Protein AF-A0AAV6Q0Q6-F1 (afdb_monomer)

Mean predicted aligned error: 11.57 Å

pLDDT: mean 84.2, std 21.75, range [31.59, 98.75]

Structure (mmCIF, N/CA/C/O backbone):
data_AF-A0AAV6Q0Q6-F1
#
_entry.id   AF-A0AAV6Q0Q6-F1
#
loop_
_atom_site.group_PDB
_atom_site.id
_atom_site.type_symbol
_atom_site.label_atom_id
_atom_site.label_alt_id
_atom_site.label_comp_id
_atom_site.label_asym_id
_atom_site.label_entity_id
_atom_site.label_seq_id
_atom_site.pdbx_PDB_ins_code
_atom_site.Cartn_x
_atom_site.Cartn_y
_atom_site.Cartn_z
_atom_site.occupancy
_atom_site.B_iso_or_equiv
_atom_site.auth_seq_id
_atom_site.auth_comp_id
_atom_site.auth_asym_id
_atom_site.auth_atom_id
_atom_site.pdbx_PDB_model_num
ATOM 1 N N . MET A 1 1 ? 4.202 6.743 34.666 1.00 39.31 1 MET A N 1
ATOM 2 C CA . MET A 1 1 ? 4.667 5.359 34.414 1.00 39.31 1 MET A CA 1
ATOM 3 C C . MET A 1 1 ? 5.509 5.399 33.155 1.00 39.31 1 MET A C 1
ATOM 5 O O . MET A 1 1 ? 4.958 5.702 32.104 1.00 39.31 1 MET A O 1
ATOM 9 N N . SER A 1 2 ? 6.825 5.197 33.259 1.00 40.53 2 SER A N 1
ATOM 10 C CA . SER A 1 2 ? 7.653 5.014 32.062 1.00 40.53 2 SER A CA 1
ATOM 11 C C . SER A 1 2 ? 7.171 3.759 31.328 1.00 40.53 2 SER A C 1
ATOM 13 O O . SER A 1 2 ? 6.792 2.796 32.003 1.00 40.53 2 SER A O 1
ATOM 15 N N . PRO A 1 3 ? 7.161 3.734 29.987 1.00 47.00 3 PRO A N 1
ATOM 16 C CA . PRO A 1 3 ? 6.847 2.516 29.257 1.00 47.00 3 PRO A CA 1
AT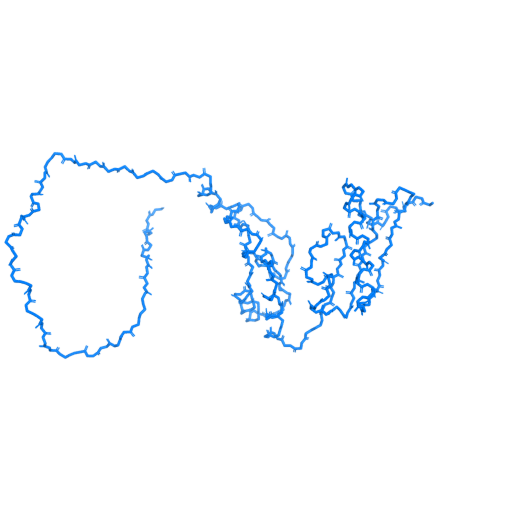OM 17 C C . PRO A 1 3 ? 7.783 1.397 29.717 1.00 47.00 3 PRO A C 1
ATOM 19 O O . PRO A 1 3 ? 9.000 1.583 29.755 1.00 47.00 3 PRO A O 1
ATOM 22 N N . SER A 1 4 ? 7.225 0.257 30.118 1.00 46.06 4 SER A N 1
ATOM 23 C CA . SER A 1 4 ? 7.999 -0.968 30.295 1.00 46.06 4 SER A CA 1
ATOM 24 C C . SER A 1 4 ? 8.668 -1.326 28.966 1.00 46.06 4 SER A C 1
ATOM 26 O O . SER A 1 4 ? 8.081 -1.111 27.905 1.00 46.06 4 SER A O 1
ATOM 28 N N . SER A 1 5 ? 9.870 -1.896 29.033 1.00 52.34 5 SER A N 1
ATOM 29 C CA . SER A 1 5 ? 10.747 -2.302 27.917 1.00 52.34 5 SER A CA 1
ATOM 30 C C . SER A 1 5 ? 10.110 -3.192 26.838 1.00 52.34 5 SER A C 1
ATOM 32 O O . SER A 1 5 ? 10.734 -3.441 25.812 1.00 52.34 5 SER A O 1
ATOM 34 N N . ASP A 1 6 ? 8.875 -3.643 27.051 1.00 51.59 6 ASP A N 1
ATOM 35 C CA . ASP A 1 6 ? 8.203 -4.664 26.250 1.00 51.59 6 ASP A CA 1
ATOM 36 C C . ASP A 1 6 ? 7.109 -4.086 25.333 1.00 51.59 6 ASP A C 1
ATOM 38 O O . ASP A 1 6 ? 6.511 -4.812 24.541 1.00 51.59 6 ASP A O 1
ATOM 42 N N . CYS A 1 7 ? 6.822 -2.781 25.417 1.00 52.88 7 CYS A N 1
ATOM 43 C CA . CYS A 1 7 ? 5.836 -2.134 24.554 1.00 52.88 7 CYS A CA 1
ATOM 44 C C . CYS A 1 7 ? 6.546 -1.403 23.409 1.00 52.88 7 CYS A C 1
ATOM 46 O O . CYS A 1 7 ? 7.180 -0.370 23.629 1.00 52.88 7 CYS A O 1
ATOM 48 N N . ILE A 1 8 ? 6.427 -1.921 22.180 1.00 62.12 8 ILE A N 1
ATOM 49 C CA . ILE A 1 8 ? 6.857 -1.208 20.969 1.00 62.12 8 ILE A CA 1
ATOM 50 C C . ILE A 1 8 ? 5.918 -0.010 20.788 1.00 62.12 8 ILE A C 1
ATOM 52 O O . ILE A 1 8 ? 4.837 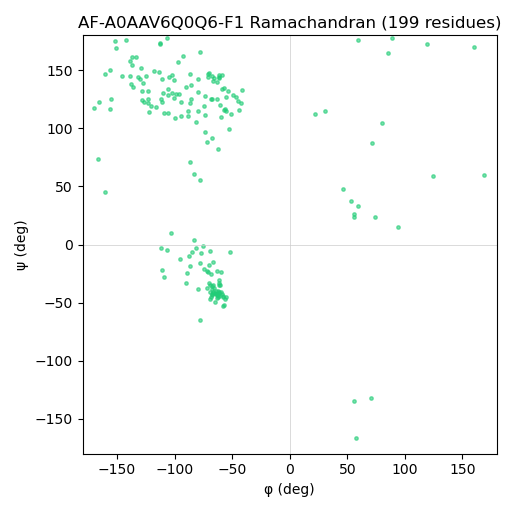-0.114 20.204 1.00 62.12 8 ILE A O 1
ATOM 56 N N . LEU A 1 9 ? 6.318 1.124 21.354 1.00 70.00 9 LEU A N 1
ATOM 57 C CA . LEU A 1 9 ? 5.675 2.412 21.151 1.00 70.00 9 LEU A CA 1
ATOM 58 C C . LEU A 1 9 ? 6.323 3.108 19.961 1.00 70.00 9 LEU A C 1
ATOM 60 O O . LEU A 1 9 ? 7.546 3.152 19.840 1.00 70.00 9 LEU A O 1
ATOM 64 N N . TRP A 1 10 ? 5.492 3.682 19.097 1.00 77.88 10 TRP A N 1
ATOM 65 C CA . TRP A 1 10 ? 5.962 4.401 17.923 1.00 77.88 10 TRP A CA 1
ATOM 66 C C . TRP A 1 10 ? 6.052 5.882 18.262 1.00 77.88 10 TRP A C 1
ATOM 68 O O . TRP A 1 10 ? 5.026 6.530 18.477 1.00 77.88 10 TRP A O 1
ATOM 78 N N . LEU A 1 11 ? 7.281 6.395 18.338 1.00 88.94 11 LEU A N 1
ATOM 79 C CA . LEU A 1 11 ? 7.548 7.824 18.459 1.00 88.94 11 LEU A CA 1
ATOM 80 C C . LEU A 1 11 ? 7.288 8.499 17.113 1.00 88.94 11 LEU A C 1
ATOM 82 O O . LEU A 1 11 ? 7.815 8.069 16.086 1.00 88.94 11 LEU A O 1
ATOM 86 N N . MET A 1 12 ? 6.481 9.550 17.121 1.00 92.44 12 MET A N 1
ATOM 87 C CA . MET A 1 12 ? 6.241 10.371 15.942 1.00 92.44 12 MET A CA 1
ATOM 88 C C . MET A 1 12 ? 7.392 11.353 15.744 1.00 92.44 12 MET A C 1
ATOM 90 O O . MET A 1 12 ? 7.935 11.884 16.711 1.00 92.44 12 MET A O 1
ATOM 94 N N . ILE A 1 13 ? 7.759 11.581 14.480 1.00 92.62 13 ILE A N 1
ATOM 95 C CA . ILE A 1 13 ? 8.902 12.429 14.113 1.00 92.62 13 ILE A CA 1
ATOM 96 C C . ILE A 1 13 ? 8.743 13.870 14.612 1.00 92.62 13 ILE A C 1
ATOM 98 O O . ILE A 1 13 ? 9.719 14.496 15.018 1.00 92.62 13 ILE A O 1
ATOM 102 N N . ASP A 1 14 ? 7.508 14.372 14.613 1.00 92.88 14 ASP A N 1
ATOM 103 C CA . ASP A 1 14 ? 7.147 15.685 15.117 1.00 92.88 14 ASP A CA 1
ATOM 104 C C . ASP A 1 14 ? 5.694 15.712 15.621 1.00 92.88 14 ASP A C 1
ATOM 106 O O . ASP A 1 14 ? 4.923 14.749 15.506 1.00 92.88 14 ASP A O 1
ATOM 110 N N . ARG A 1 15 ? 5.324 16.856 16.200 1.00 93.31 15 ARG A N 1
ATOM 111 C CA . ARG A 1 15 ? 3.999 17.085 16.768 1.00 93.31 15 ARG A CA 1
ATOM 112 C C . ARG A 1 15 ? 2.895 17.189 15.710 1.00 93.31 15 ARG A C 1
ATOM 114 O O . ARG A 1 15 ? 1.774 16.772 15.980 1.00 93.31 15 ARG A O 1
ATOM 121 N N . GLN A 1 16 ? 3.194 17.716 14.525 1.00 95.38 16 GLN A N 1
ATOM 122 C CA . GLN A 1 16 ? 2.209 17.877 13.456 1.00 95.38 16 GLN A CA 1
ATOM 123 C C . GLN A 1 16 ? 1.764 16.512 12.917 1.00 95.38 16 GLN A C 1
ATOM 125 O O . GLN A 1 16 ? 0.570 16.276 12.736 1.00 95.38 16 GLN A O 1
ATOM 130 N N . GLN A 1 17 ? 2.709 15.593 12.718 1.00 95.12 17 GLN A N 1
ATOM 131 C CA . GLN A 1 17 ? 2.433 14.220 12.314 1.00 95.12 17 GLN A CA 1
ATOM 132 C C . GLN A 1 17 ? 1.658 13.469 13.401 1.00 95.12 17 GLN A C 1
ATOM 134 O O . GLN A 1 17 ? 0.698 12.765 13.089 1.00 95.12 17 GLN A O 1
ATOM 139 N N . PHE A 1 18 ? 2.027 13.655 14.674 1.00 95.25 18 PHE A N 1
ATOM 140 C CA . PHE A 1 18 ? 1.270 13.098 15.794 1.00 95.25 18 PHE A CA 1
ATOM 141 C C . PHE A 1 18 ? -0.196 13.558 15.780 1.00 95.25 18 PHE A C 1
ATOM 143 O O . PHE A 1 18 ? -1.097 12.721 15.807 1.00 95.25 18 PHE A O 1
ATOM 150 N N . GLU A 1 19 ? -0.442 14.869 15.700 1.00 95.75 19 GLU A N 1
ATOM 151 C CA . GLU A 1 19 ? -1.797 15.435 15.707 1.00 95.75 19 GLU A CA 1
ATOM 152 C C . GLU A 1 19 ? -2.607 14.947 14.499 1.00 95.75 19 GLU A C 1
ATOM 154 O O . GLU A 1 19 ? -3.724 14.462 14.673 1.00 95.75 19 GLU A O 1
ATOM 159 N N . LYS A 1 20 ? -2.004 14.927 13.301 1.00 96.75 20 LYS A N 1
ATOM 160 C CA . LYS A 1 20 ? -2.631 14.383 12.087 1.00 96.75 20 LYS A CA 1
ATOM 161 C C . LYS A 1 20 ? -3.069 12.925 12.260 1.00 96.75 20 LYS A C 1
ATOM 163 O O . LYS A 1 20 ? -4.182 12.569 11.877 1.00 96.75 20 LYS A O 1
ATOM 168 N N . ILE A 1 21 ? -2.211 12.062 12.808 1.00 97.06 21 ILE A N 1
ATOM 169 C CA . ILE A 1 21 ? -2.554 10.645 13.005 1.00 97.06 21 ILE A CA 1
ATOM 170 C C . ILE A 1 21 ? -3.665 10.503 14.045 1.00 97.06 21 ILE A C 1
ATOM 172 O O . ILE A 1 21 ? -4.584 9.711 13.841 1.00 97.06 21 ILE A O 1
ATOM 176 N N . MET A 1 22 ? -3.613 11.266 15.139 1.00 96.44 22 MET A N 1
ATOM 177 C CA . MET A 1 22 ? -4.670 11.245 16.151 1.00 96.44 22 MET A CA 1
ATOM 178 C C . MET A 1 22 ? -6.018 11.700 15.574 1.00 96.44 22 MET A C 1
ATOM 180 O O . MET A 1 22 ? -7.032 11.061 15.848 1.00 96.44 22 MET A O 1
ATOM 184 N N . ASP A 1 23 ? -6.032 12.716 14.710 1.00 97.88 23 ASP A N 1
ATOM 185 C CA . ASP A 1 23 ? -7.242 13.164 14.013 1.00 97.88 23 ASP A CA 1
ATOM 186 C C . ASP A 1 23 ? -7.805 12.087 13.073 1.00 97.88 23 ASP A C 1
ATOM 188 O O . ASP A 1 23 ? -9.019 11.879 13.027 1.00 97.88 23 ASP A O 1
ATOM 192 N N . LEU A 1 24 ? -6.939 11.353 12.365 1.00 98.38 24 LEU A N 1
ATOM 193 C CA . LEU A 1 24 ? -7.341 10.222 11.520 1.00 98.38 24 LEU A CA 1
ATOM 194 C C . LEU A 1 24 ? -7.879 9.044 12.345 1.00 98.38 24 LEU A C 1
ATOM 196 O O . LEU A 1 24 ? -8.854 8.401 11.965 1.00 98.38 24 LEU A O 1
ATOM 200 N N . ILE A 1 25 ? -7.290 8.766 13.508 1.00 98.00 25 ILE A N 1
ATOM 201 C CA . ILE A 1 25 ? -7.822 7.761 14.437 1.00 98.00 25 ILE A CA 1
ATOM 202 C C . ILE A 1 25 ? -9.226 8.169 14.904 1.00 98.00 25 ILE A C 1
ATOM 204 O O . ILE A 1 25 ? -10.138 7.339 14.931 1.00 98.00 25 ILE A O 1
ATOM 208 N N . GLU A 1 26 ? -9.425 9.439 15.254 1.00 98.12 26 GLU A N 1
ATOM 209 C CA . GLU A 1 26 ? -10.735 9.948 15.660 1.00 98.12 26 GLU A CA 1
ATOM 210 C C . GLU A 1 26 ? -11.751 9.956 14.510 1.00 98.12 26 GLU A C 1
ATOM 212 O O . GLU A 1 26 ? -12.924 9.656 14.744 1.00 98.12 26 GLU A O 1
ATOM 217 N N . SER A 1 27 ? -11.341 10.239 13.267 1.00 98.44 27 SER A N 1
ATOM 218 C CA . SER A 1 27 ? -12.239 10.143 12.106 1.00 98.44 27 SER A CA 1
ATOM 219 C C . SER A 1 27 ? -12.700 8.704 11.875 1.00 98.44 27 SER A C 1
ATOM 221 O O . SER A 1 27 ? -13.899 8.474 11.733 1.00 98.44 27 SER A O 1
ATOM 223 N N . GLY A 1 28 ? -11.796 7.724 11.983 1.00 98.12 28 GLY A N 1
ATOM 224 C CA . GLY A 1 28 ? -12.133 6.302 11.906 1.00 98.12 28 GLY A CA 1
ATOM 225 C C . GLY A 1 28 ? -13.208 5.888 12.915 1.00 98.12 28 GLY A C 1
ATOM 226 O O . GLY A 1 28 ? -14.188 5.234 12.551 1.00 98.12 28 GLY A O 1
ATOM 227 N N . LYS A 1 29 ? -13.080 6.332 14.176 1.00 97.81 29 LYS A N 1
ATOM 228 C CA . LYS A 1 29 ? -14.098 6.097 15.218 1.00 97.81 29 LYS A CA 1
ATOM 229 C C . LYS A 1 29 ? -15.438 6.747 14.857 1.00 97.81 29 LYS A C 1
ATOM 231 O O . LYS A 1 29 ? -16.481 6.111 14.992 1.00 97.81 29 LYS A O 1
ATOM 236 N N . LYS A 1 30 ? -15.421 8.003 14.395 1.00 98.38 30 LYS A N 1
ATOM 237 C CA . LYS A 1 30 ? -16.630 8.777 14.049 1.00 98.38 30 LYS A CA 1
ATOM 238 C C . LYS A 1 30 ? -17.378 8.215 12.843 1.00 98.38 30 LYS A C 1
ATOM 240 O O . LYS A 1 30 ? -18.603 8.260 12.817 1.00 98.38 30 LYS A O 1
ATOM 245 N N . GLU A 1 31 ? -16.660 7.677 11.866 1.00 98.31 31 GLU A N 1
ATOM 246 C CA . GLU A 1 31 ? -17.233 7.106 10.643 1.00 98.31 31 GLU A CA 1
ATOM 247 C C . GLU A 1 31 ? -17.749 5.670 10.835 1.00 98.31 31 GLU A C 1
ATOM 249 O O . GLU A 1 31 ? -18.343 5.096 9.925 1.00 98.31 31 GLU A O 1
ATOM 254 N N . GLY A 1 32 ? -17.575 5.095 12.031 1.00 97.38 32 GLY A N 1
ATOM 255 C CA . GLY A 1 32 ? -18.148 3.802 12.404 1.00 97.38 32 GLY A CA 1
ATOM 256 C C . GLY A 1 32 ? -17.222 2.605 12.192 1.00 97.38 32 GLY A C 1
ATOM 257 O O . GLY A 1 32 ? -17.695 1.467 12.233 1.00 97.38 32 GLY A O 1
ATOM 258 N N . ALA A 1 33 ? -15.918 2.822 11.988 1.00 98.25 33 ALA A N 1
ATOM 259 C CA . ALA A 1 33 ? -14.949 1.738 12.096 1.00 98.25 33 ALA A CA 1
ATOM 260 C C . ALA A 1 33 ? -14.855 1.267 13.553 1.00 98.25 33 ALA A C 1
ATOM 262 O O . ALA A 1 33 ? -14.936 2.056 14.499 1.00 98.25 33 ALA A O 1
ATOM 263 N N . ARG A 1 34 ? -14.649 -0.035 13.754 1.00 98.44 34 ARG A N 1
ATOM 264 C CA . ARG A 1 34 ? -14.529 -0.601 15.096 1.00 98.44 34 ARG A CA 1
ATOM 265 C C . ARG A 1 34 ? -13.076 -0.543 15.550 1.00 98.44 34 ARG A C 1
ATOM 267 O O . ARG A 1 34 ? -12.230 -1.227 14.984 1.00 98.44 34 ARG A O 1
ATOM 274 N N . LEU A 1 35 ? -12.794 0.244 16.584 1.00 98.25 35 LEU A N 1
ATOM 275 C CA . LEU A 1 35 ? -11.487 0.251 17.240 1.00 98.25 35 LEU A CA 1
ATOM 276 C C . LEU A 1 35 ? -11.333 -1.027 18.078 1.00 98.25 35 LEU A C 1
ATOM 278 O O . LEU A 1 35 ? -12.021 -1.188 19.083 1.00 98.25 35 LEU A O 1
ATOM 282 N N . GLU A 1 36 ? -10.443 -1.929 17.669 1.00 98.00 36 GLU A N 1
ATOM 283 C CA . GLU A 1 36 ? -10.179 -3.182 18.394 1.00 98.00 36 GLU A CA 1
ATOM 284 C C . GLU A 1 36 ? -9.069 -3.023 19.435 1.00 98.00 36 GLU A C 1
ATOM 286 O O . GLU A 1 36 ? -9.085 -3.678 20.475 1.00 98.00 36 GLU A O 1
ATOM 291 N N . PHE A 1 37 ? -8.086 -2.163 19.156 1.00 96.50 37 PHE A N 1
ATOM 292 C CA . PHE A 1 37 ? -6.943 -1.948 20.036 1.00 96.50 37 PHE A CA 1
ATOM 293 C C . PHE A 1 37 ? -6.315 -0.570 19.814 1.00 96.50 37 PHE A C 1
ATOM 295 O O . PHE A 1 37 ? -6.333 -0.051 18.696 1.00 96.50 37 PHE A O 1
ATOM 302 N N . GLY A 1 38 ? -5.720 -0.011 20.870 1.00 94.69 38 GLY A N 1
ATOM 303 C CA . GLY A 1 38 ? -4.969 1.242 20.822 1.00 94.69 38 GLY A CA 1
ATOM 304 C C . GLY A 1 38 ? -5.845 2.471 20.608 1.00 94.69 38 GLY A C 1
ATOM 305 O O . GLY A 1 38 ? -6.844 2.667 21.298 1.00 94.69 38 GLY A O 1
ATOM 306 N N . GLY A 1 39 ? -5.441 3.330 19.673 1.00 93.00 39 GLY A N 1
ATOM 307 C CA . GLY A 1 39 ? -6.141 4.571 19.350 1.00 93.00 39 GLY A CA 1
ATOM 308 C C . GLY A 1 39 ? -5.977 5.670 20.400 1.00 93.00 39 GLY A C 1
ATOM 309 O O . GLY A 1 39 ? -6.849 6.536 20.512 1.00 93.00 39 GLY A O 1
ATOM 310 N N . VAL A 1 40 ? -4.896 5.602 21.183 1.00 92.06 40 VAL A N 1
ATOM 311 C CA . VAL A 1 40 ? -4.550 6.548 22.247 1.00 92.06 40 VAL A CA 1
ATOM 312 C C . VAL A 1 40 ? -3.061 6.886 22.217 1.00 92.06 40 VAL A C 1
ATOM 314 O O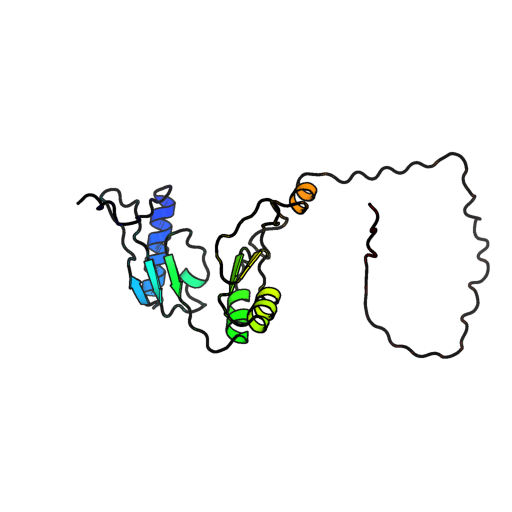 . VAL A 1 40 ? -2.226 6.102 21.754 1.00 92.06 40 VAL A O 1
ATOM 317 N N . SER A 1 41 ? -2.736 8.062 22.746 1.00 90.88 41 SER A N 1
ATOM 318 C CA . SER A 1 41 ? -1.363 8.505 22.954 1.00 90.88 41 SER A CA 1
ATOM 319 C C . SER A 1 41 ? -0.809 8.024 24.289 1.00 90.88 41 SER A C 1
ATOM 321 O O . SER A 1 41 ? -1.538 7.994 25.283 1.00 90.88 41 SER A O 1
ATOM 323 N N . VAL A 1 42 ? 0.490 7.747 24.338 1.00 85.88 42 VAL A N 1
ATOM 324 C CA . VAL A 1 42 ? 1.203 7.336 25.554 1.00 85.88 42 VAL A CA 1
ATOM 325 C C . VAL A 1 42 ? 2.286 8.364 25.900 1.00 85.88 42 VAL A C 1
ATOM 327 O O . VAL A 1 42 ? 2.863 9.002 25.021 1.00 85.88 42 VAL A O 1
ATOM 330 N N . GLY A 1 43 ? 2.572 8.514 27.193 1.00 79.62 43 GLY A N 1
ATOM 331 C CA . GLY A 1 43 ? 3.608 9.418 27.695 1.00 79.62 43 GLY A CA 1
ATOM 332 C C . GLY A 1 43 ? 3.133 10.860 27.891 1.00 79.62 43 GLY A C 1
ATOM 333 O O . GLY A 1 43 ? 2.074 11.266 27.417 1.00 79.62 43 GLY A O 1
ATOM 334 N N . GLU A 1 44 ? 3.928 11.628 28.633 1.00 73.94 44 GLU A N 1
ATOM 335 C CA . GLU A 1 44 ? 3.594 13.005 29.023 1.00 73.94 44 GLU A CA 1
ATOM 336 C C . GLU A 1 44 ? 3.677 13.973 27.839 1.00 73.94 44 GLU A C 1
ATOM 338 O O . GLU A 1 44 ? 2.811 14.830 27.678 1.00 73.94 44 GLU A O 1
ATOM 343 N N . GLU A 1 45 ? 4.661 13.776 26.958 1.00 75.38 45 GLU A N 1
ATOM 344 C CA . GLU A 1 45 ? 4.877 14.625 25.781 1.00 75.38 45 GLU A CA 1
ATOM 345 C C . GLU A 1 45 ? 3.896 14.347 24.634 1.00 75.38 45 GLU A C 1
ATOM 347 O O . GLU A 1 45 ? 3.880 15.091 23.659 1.00 75.38 45 GLU A O 1
ATOM 352 N N . LYS A 1 46 ? 3.058 13.299 24.745 1.00 79.06 46 LYS A N 1
ATOM 353 C CA . LYS A 1 46 ? 2.083 12.889 23.719 1.00 79.06 46 LYS A CA 1
ATOM 354 C C . LYS A 1 46 ? 2.687 12.850 22.309 1.00 79.06 46 LYS A C 1
ATOM 356 O O . LYS A 1 46 ? 2.110 13.375 21.371 1.00 79.06 46 LYS A O 1
ATOM 361 N N . LEU A 1 47 ? 3.854 12.232 22.160 1.00 88.81 47 LEU A N 1
ATOM 362 C CA . LEU A 1 47 ? 4.459 11.956 20.848 1.00 88.81 47 LEU A CA 1
ATOM 363 C C . LEU A 1 47 ? 4.484 10.462 20.521 1.00 88.81 47 LEU A C 1
ATOM 365 O O . LEU A 1 47 ? 4.888 10.076 19.429 1.00 88.81 47 LEU A O 1
ATOM 369 N N . PHE A 1 48 ? 4.031 9.614 21.444 1.00 91.38 48 PHE A N 1
ATOM 370 C CA . PHE A 1 48 ? 3.930 8.179 21.221 1.00 91.38 48 PHE A CA 1
ATOM 371 C C . PHE A 1 48 ? 2.488 7.796 20.940 1.00 91.38 48 PHE A C 1
ATOM 373 O O . PHE A 1 48 ? 1.590 8.138 21.713 1.00 91.38 48 PHE A O 1
ATOM 380 N N . ILE A 1 49 ? 2.277 7.042 19.867 1.00 92.06 49 ILE A N 1
ATOM 381 C CA . ILE A 1 49 ? 0.972 6.477 19.522 1.00 92.06 49 ILE A CA 1
ATOM 382 C C . ILE A 1 49 ? 1.037 4.969 19.740 1.00 92.06 49 ILE A C 1
ATOM 384 O O . ILE A 1 49 ? 1.969 4.295 19.289 1.00 92.06 49 ILE A O 1
ATOM 388 N N . GLN A 1 50 ? 0.055 4.433 20.463 1.00 92.50 50 GLN A N 1
ATOM 389 C CA . GLN A 1 50 ? -0.073 2.991 20.642 1.00 92.50 50 GLN A CA 1
ATOM 390 C C . GLN A 1 50 ? -0.387 2.326 19.289 1.00 92.50 50 GLN A C 1
ATOM 392 O O . GLN A 1 50 ? -1.172 2.887 18.517 1.00 92.50 50 GLN A O 1
ATOM 397 N N . PRO A 1 51 ? 0.151 1.123 18.997 1.00 94.69 51 PRO A N 1
ATOM 398 C CA . PRO A 1 51 ? -0.323 0.330 17.868 1.00 94.69 51 PRO A CA 1
ATOM 399 C C . PRO A 1 51 ? -1.849 0.277 17.861 1.00 94.69 51 PRO A C 1
ATOM 401 O O . PRO A 1 51 ? -2.466 -0.017 18.883 1.00 94.69 51 PRO A O 1
ATOM 404 N N . THR A 1 52 ? -2.453 0.627 16.734 1.00 96.56 52 THR A N 1
ATOM 405 C CA . THR A 1 52 ? -3.891 0.848 16.613 1.00 96.56 52 THR A CA 1
ATOM 406 C C . THR A 1 52 ? -4.452 -0.066 15.540 1.00 96.56 52 THR A C 1
ATOM 408 O O . THR A 1 52 ? -3.902 -0.153 14.445 1.00 96.56 52 THR A O 1
ATOM 411 N N . ILE A 1 53 ? -5.546 -0.759 15.846 1.00 98.31 53 ILE A N 1
ATOM 412 C CA . ILE A 1 53 ? -6.182 -1.695 14.916 1.00 98.31 53 ILE A CA 1
ATOM 413 C C . ILE A 1 53 ? -7.652 -1.321 14.780 1.00 98.31 53 ILE A C 1
ATOM 415 O O . ILE A 1 53 ? -8.389 -1.312 15.768 1.00 98.31 53 ILE A O 1
ATOM 419 N N . PHE A 1 54 ? -8.074 -1.059 13.547 1.00 98.75 54 PHE A N 1
ATOM 420 C CA . PHE A 1 54 ? -9.472 -0.908 13.175 1.00 98.75 54 PHE A CA 1
ATOM 421 C C . PHE A 1 54 ? -9.959 -2.132 12.409 1.00 98.75 54 PHE A C 1
ATOM 423 O O . PHE A 1 54 ? -9.315 -2.585 11.463 1.00 98.75 54 PHE A O 1
ATOM 430 N N . SER A 1 55 ? -11.130 -2.636 12.782 1.00 98.44 55 SER A N 1
ATOM 431 C CA . SER A 1 55 ? -11.874 -3.643 12.033 1.00 98.44 55 SER A CA 1
ATOM 432 C C . SER A 1 55 ? -13.170 -3.060 11.469 1.00 98.44 55 SER A C 1
ATOM 434 O O . SER A 1 55 ? -13.544 -1.916 11.746 1.00 98.44 55 SER A O 1
ATOM 436 N N . ALA A 1 56 ? -13.854 -3.855 10.641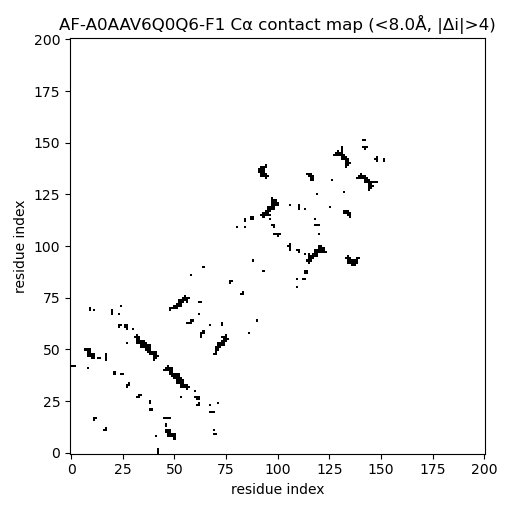 1.00 96.94 56 ALA A N 1
ATOM 437 C CA . ALA A 1 56 ? -15.100 -3.474 9.977 1.00 96.94 56 ALA A CA 1
ATOM 438 C C . ALA A 1 56 ? -14.998 -2.187 9.130 1.00 96.94 56 ALA A C 1
ATOM 440 O O . ALA A 1 56 ? -16.013 -1.533 8.880 1.00 96.94 56 ALA A O 1
ATOM 441 N N . VAL A 1 57 ? -13.794 -1.861 8.647 1.00 98.38 57 VAL A N 1
ATOM 442 C CA . VAL A 1 57 ? -13.535 -0.662 7.843 1.00 98.38 57 VAL A CA 1
ATOM 443 C C . VAL A 1 57 ? -14.251 -0.772 6.491 1.00 98.38 57 VAL A C 1
ATOM 445 O O . VAL A 1 57 ? -14.351 -1.856 5.902 1.00 98.38 57 VAL A O 1
ATOM 448 N N . LYS A 1 58 ? -14.802 0.350 6.020 1.00 97.56 58 LYS A N 1
ATOM 449 C CA . LYS A 1 58 ? -15.514 0.485 4.743 1.00 97.56 58 LYS A CA 1
ATOM 450 C C . LYS A 1 58 ? -14.723 1.384 3.802 1.00 97.56 58 LYS A C 1
ATOM 452 O O . LYS A 1 58 ? -14.076 2.321 4.248 1.00 97.56 58 LYS A O 1
ATOM 457 N N . ASP A 1 59 ? -14.828 1.125 2.503 1.00 96.88 59 ASP A N 1
ATOM 458 C CA . ASP A 1 59 ? -13.962 1.745 1.487 1.00 96.88 59 ASP A CA 1
ATOM 459 C C . ASP A 1 59 ? -14.114 3.273 1.380 1.00 96.88 59 ASP A C 1
ATOM 461 O O . ASP A 1 59 ? -13.193 3.948 0.942 1.00 96.88 59 ASP A O 1
ATOM 465 N N . HIS A 1 60 ? -15.252 3.834 1.804 1.00 95.94 60 HIS A N 1
ATOM 466 C CA . HIS A 1 60 ? -15.499 5.282 1.793 1.00 95.94 60 HIS A CA 1
ATOM 467 C C . HIS A 1 60 ? -14.963 6.016 3.031 1.00 95.94 60 HIS A C 1
ATOM 469 O O . HIS A 1 60 ? -15.063 7.239 3.090 1.00 95.94 60 HIS A O 1
ATOM 475 N N . MET A 1 61 ? -14.456 5.293 4.035 1.00 98.25 61 MET A N 1
ATOM 476 C CA . MET A 1 61 ? -13.942 5.907 5.257 1.00 98.25 61 MET A CA 1
ATOM 477 C C . MET A 1 61 ? -12.637 6.665 4.978 1.00 98.25 61 MET A C 1
ATOM 479 O O . MET A 1 61 ? -11.814 6.252 4.157 1.00 98.25 61 MET A O 1
ATOM 483 N N . THR A 1 62 ? -12.394 7.748 5.707 1.00 98.12 62 THR A N 1
ATOM 484 C CA . THR A 1 62 ? -11.177 8.560 5.602 1.00 98.12 62 THR A CA 1
ATOM 485 C C . THR A 1 62 ? -9.931 7.711 5.864 1.00 98.12 62 THR A C 1
ATOM 487 O O . THR A 1 62 ? -8.983 7.750 5.085 1.00 98.12 62 THR A O 1
ATOM 490 N N . ILE A 1 63 ? -9.959 6.855 6.893 1.00 98.12 63 ILE A N 1
ATOM 491 C CA . ILE A 1 63 ? -8.856 5.930 7.223 1.00 98.12 63 ILE A CA 1
ATOM 492 C C . ILE A 1 63 ? -8.623 4.833 6.168 1.00 98.12 63 ILE A C 1
ATOM 494 O O . ILE A 1 63 ? -7.589 4.171 6.197 1.00 98.12 63 ILE A O 1
ATOM 498 N N . ALA A 1 64 ? -9.577 4.619 5.255 1.00 97.44 64 ALA A N 1
ATOM 499 C CA . ALA A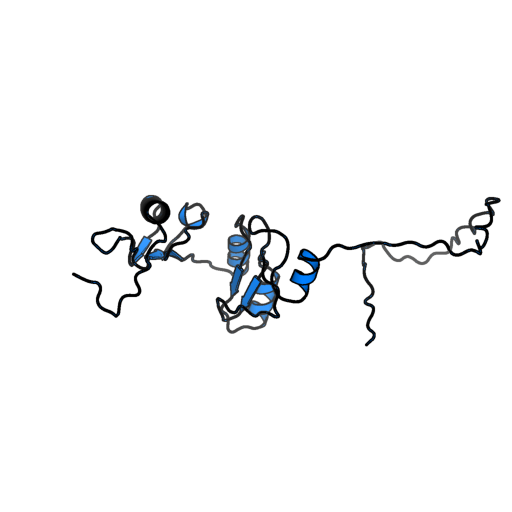 1 64 ? -9.450 3.666 4.154 1.00 97.44 64 ALA A CA 1
ATOM 500 C C . ALA A 1 64 ? -8.830 4.288 2.897 1.00 97.44 64 ALA A C 1
ATOM 502 O O . ALA A 1 64 ? -8.264 3.573 2.074 1.00 97.44 64 ALA A O 1
ATOM 503 N N . THR A 1 65 ? -8.953 5.607 2.741 1.00 96.19 65 THR A N 1
ATOM 504 C CA . THR A 1 65 ? -8.588 6.324 1.512 1.00 96.19 65 THR A CA 1
ATOM 505 C C . THR A 1 65 ? -7.344 7.187 1.671 1.00 96.19 65 THR A C 1
ATOM 507 O O . THR A 1 65 ? -6.635 7.409 0.692 1.00 96.19 65 THR A O 1
ATOM 510 N N . GLN A 1 66 ? -7.062 7.664 2.884 1.00 96.38 66 GLN A N 1
ATOM 511 C CA . GLN A 1 66 ? -5.906 8.503 3.175 1.00 96.38 66 GLN A CA 1
ATOM 512 C C . GLN A 1 66 ? -4.773 7.712 3.817 1.00 96.38 66 GLN A C 1
ATOM 514 O O . GLN A 1 66 ? -4.974 6.872 4.694 1.00 96.38 66 GLN A O 1
ATOM 519 N N . GLU A 1 67 ? -3.550 8.041 3.418 1.00 97.12 67 GLU A N 1
ATOM 520 C CA . GLU A 1 67 ? -2.354 7.468 4.011 1.00 97.12 67 GLU A CA 1
ATOM 521 C C . GLU A 1 67 ? -2.083 8.066 5.400 1.00 97.12 67 GLU A C 1
ATOM 523 O O . GLU A 1 67 ? -1.874 9.274 5.560 1.00 97.12 67 GLU A O 1
ATOM 528 N N . ILE A 1 68 ? -2.084 7.197 6.414 1.00 97.50 68 ILE A N 1
ATOM 529 C CA . ILE A 1 68 ? -1.963 7.601 7.819 1.00 97.50 68 ILE A CA 1
ATOM 530 C C . ILE A 1 68 ? -0.502 7.895 8.197 1.00 97.50 68 ILE A C 1
ATOM 532 O O . ILE A 1 68 ? -0.248 8.837 8.944 1.00 97.50 68 ILE A O 1
ATOM 536 N N . PHE A 1 69 ? 0.466 7.123 7.682 1.00 96.12 69 PHE A N 1
ATOM 537 C CA . PHE A 1 69 ? 1.884 7.208 8.086 1.00 96.12 69 PHE A CA 1
ATOM 538 C C . PHE A 1 69 ? 2.097 7.087 9.610 1.00 96.12 69 PHE A C 1
ATOM 540 O O . PHE A 1 69 ? 2.948 7.746 10.206 1.00 96.12 69 PHE A O 1
ATOM 547 N N . GLY A 1 70 ? 1.302 6.232 10.248 1.00 95.06 70 GLY A N 1
ATOM 548 C CA . GLY A 1 70 ? 1.358 5.941 11.677 1.00 95.06 70 GLY A CA 1
ATOM 549 C C . GLY A 1 70 ? 1.093 4.462 11.946 1.00 95.06 70 GLY A C 1
ATOM 550 O O . GLY A 1 70 ? 0.774 3.717 11.017 1.00 95.06 70 GLY A O 1
ATOM 551 N N . PRO A 1 71 ? 1.189 4.013 13.206 1.00 95.62 71 PRO A N 1
ATOM 552 C CA . PRO A 1 71 ? 1.029 2.609 13.575 1.00 95.62 71 PRO A CA 1
ATOM 553 C C . PRO A 1 71 ? -0.453 2.196 13.616 1.00 95.62 71 PRO A C 1
ATOM 555 O O . PRO A 1 71 ? -0.948 1.736 14.644 1.00 95.62 71 PRO A O 1
ATOM 558 N N . VAL A 1 72 ? -1.182 2.402 12.517 1.00 97.31 72 VAL A N 1
ATOM 559 C CA . VAL A 1 72 ? -2.628 2.182 12.412 1.00 97.31 72 VAL A CA 1
ATOM 560 C C . VAL A 1 72 ? -2.917 1.183 11.294 1.00 97.31 72 VAL A C 1
ATOM 562 O O . VAL A 1 72 ? -2.701 1.476 10.121 1.00 97.31 72 VAL A O 1
ATOM 565 N N . GLN A 1 73 ? -3.433 0.008 11.652 1.00 97.81 73 GLN A N 1
ATOM 566 C CA . GLN A 1 73 ? -3.846 -1.022 10.702 1.00 97.81 73 GLN A CA 1
ATOM 567 C C . GLN A 1 73 ? -5.362 -0.993 10.504 1.00 97.81 73 GLN A C 1
ATOM 569 O O . GLN A 1 73 ? -6.123 -1.146 11.460 1.00 97.81 73 GLN A O 1
ATOM 574 N N . CYS A 1 74 ? -5.796 -0.888 9.250 1.00 98.31 74 CYS A N 1
ATOM 575 C CA . CYS A 1 74 ? -7.198 -1.023 8.860 1.00 98.31 74 CYS A CA 1
ATOM 576 C C . CYS A 1 74 ? -7.467 -2.433 8.319 1.00 98.31 74 CYS A C 1
ATOM 578 O O . CYS A 1 74 ? -6.734 -2.917 7.454 1.00 98.31 74 CYS A O 1
ATOM 580 N N . ILE A 1 75 ? -8.504 -3.099 8.828 1.00 98.31 75 ILE A N 1
ATOM 581 C CA . ILE A 1 75 ? -8.905 -4.448 8.417 1.00 98.31 75 ILE A CA 1
ATOM 582 C C . ILE A 1 75 ? -10.233 -4.384 7.665 1.00 98.31 75 ILE A C 1
ATOM 584 O O . ILE A 1 75 ? -11.269 -3.967 8.196 1.00 98.31 75 ILE A O 1
ATOM 588 N N . PHE A 1 76 ? -10.193 -4.893 6.439 1.00 98.00 76 PHE A N 1
ATOM 589 C CA . PHE A 1 76 ? -11.327 -5.024 5.538 1.00 98.00 76 PHE A CA 1
ATOM 590 C C . PHE A 1 76 ? -11.661 -6.507 5.364 1.00 98.00 76 PHE A C 1
ATOM 592 O O . PHE A 1 76 ? -10.771 -7.351 5.297 1.00 98.00 76 PHE A O 1
ATOM 599 N N . SER A 1 77 ? -12.949 -6.834 5.271 1.00 97.31 77 SER A N 1
ATOM 600 C CA . SER A 1 77 ? -13.405 -8.182 4.906 1.00 97.31 77 SER A CA 1
ATOM 601 C C . SER A 1 77 ? -13.905 -8.178 3.470 1.00 97.31 77 SER A C 1
ATOM 603 O O . SER A 1 77 ? -14.498 -7.191 3.043 1.00 97.31 77 SER A O 1
ATOM 605 N N . PHE A 1 78 ? -13.676 -9.270 2.748 1.00 97.62 78 PHE A N 1
ATOM 606 C CA . PHE A 1 78 ? -14.133 -9.495 1.376 1.00 97.62 78 PHE A CA 1
ATOM 607 C C . PHE A 1 78 ? -14.663 -10.928 1.250 1.00 97.62 78 PHE A C 1
ATOM 609 O O . PHE A 1 78 ? -14.371 -11.778 2.096 1.00 97.62 78 PHE A O 1
ATOM 616 N N . LYS A 1 79 ? -15.452 -11.209 0.211 1.00 97.50 79 LYS A N 1
ATOM 617 C CA . LYS A 1 79 ? -16.082 -12.522 -0.009 1.00 97.50 79 LYS A CA 1
ATOM 618 C C . LYS A 1 79 ? -15.513 -13.285 -1.197 1.00 97.50 79 LYS A C 1
ATOM 620 O O . LYS A 1 79 ? -15.658 -14.503 -1.253 1.00 97.50 79 LYS A O 1
ATOM 625 N N . SER A 1 80 ? -14.886 -12.597 -2.146 1.00 98.00 80 SER A N 1
ATOM 626 C CA . SER A 1 80 ? -14.298 -13.228 -3.328 1.00 98.00 80 SER A CA 1
ATOM 627 C C . SER A 1 80 ? -12.940 -12.632 -3.681 1.00 98.00 80 SER A C 1
ATOM 629 O O . SER A 1 80 ? -12.632 -11.497 -3.324 1.00 98.00 80 SER A O 1
ATOM 631 N N . GLN A 1 81 ? -12.132 -13.402 -4.411 1.00 97.31 81 GLN A N 1
ATOM 632 C CA . GLN A 1 81 ? -10.852 -12.926 -4.937 1.00 97.31 81 GLN A CA 1
ATOM 633 C C . GLN A 1 81 ? -11.037 -11.713 -5.859 1.00 97.31 81 GLN A C 1
ATOM 635 O O . GLN A 1 81 ? -10.268 -10.762 -5.769 1.00 97.31 81 GLN A O 1
ATOM 640 N N . GLN A 1 82 ? -12.066 -11.739 -6.709 1.00 98.12 82 GLN A N 1
ATOM 641 C CA . GLN A 1 82 ? -12.356 -10.658 -7.646 1.00 98.12 82 GLN A CA 1
ATOM 642 C C . GLN A 1 82 ? -12.695 -9.356 -6.909 1.00 98.12 82 GLN A C 1
ATOM 644 O O . GLN A 1 82 ? -12.104 -8.321 -7.194 1.00 98.12 82 GLN A O 1
ATOM 649 N N . GLU A 1 83 ? -13.555 -9.435 -5.890 1.00 98.12 83 GLU A N 1
ATOM 650 C CA . GLU A 1 83 ? -13.884 -8.294 -5.027 1.00 98.12 83 GLU A CA 1
ATOM 651 C C . GLU A 1 83 ? -12.630 -7.724 -4.341 1.00 98.12 83 GLU A C 1
ATOM 653 O O . GLU A 1 83 ? -12.460 -6.510 -4.267 1.00 98.12 83 GLU A O 1
ATOM 658 N N . ALA A 1 84 ? -11.734 -8.586 -3.848 1.00 97.69 84 ALA A N 1
ATOM 659 C CA . ALA A 1 84 ? -10.502 -8.142 -3.199 1.00 97.69 84 ALA A CA 1
ATOM 660 C C . ALA A 1 84 ? -9.580 -7.377 -4.163 1.00 97.69 84 ALA A C 1
ATOM 662 O O . ALA A 1 84 ? -9.030 -6.346 -3.782 1.00 97.69 84 ALA A O 1
ATOM 663 N N . ILE A 1 85 ? -9.435 -7.860 -5.403 1.00 98.31 85 ILE A N 1
ATOM 664 C CA . ILE A 1 85 ? -8.633 -7.205 -6.447 1.00 98.31 85 ILE A CA 1
ATOM 665 C C . ILE A 1 85 ? -9.244 -5.852 -6.816 1.00 98.31 85 ILE A C 1
ATOM 667 O O . ILE A 1 85 ? -8.541 -4.845 -6.819 1.00 98.31 85 ILE A O 1
ATOM 671 N N . GLU A 1 86 ? -10.551 -5.807 -7.082 1.00 98.12 86 GLU A N 1
ATOM 672 C CA . GLU A 1 86 ? -11.254 -4.571 -7.445 1.00 98.12 86 GLU A CA 1
ATOM 673 C C . GLU A 1 86 ? -11.102 -3.502 -6.364 1.00 98.12 86 GLU A C 1
ATOM 675 O O . GLU A 1 86 ? -10.770 -2.354 -6.656 1.00 98.12 86 GLU A O 1
ATOM 680 N N . ARG A 1 87 ? -11.275 -3.890 -5.098 1.00 97.62 87 ARG A N 1
ATOM 681 C CA . ARG A 1 87 ? -11.149 -2.971 -3.964 1.00 97.62 87 ARG A CA 1
ATOM 682 C C . ARG A 1 87 ? -9.712 -2.514 -3.744 1.00 97.62 87 ARG A C 1
ATOM 684 O O . ARG A 1 87 ? -9.499 -1.327 -3.516 1.00 97.62 87 ARG A O 1
ATOM 691 N N . ALA A 1 88 ? -8.728 -3.407 -3.871 1.00 97.38 88 ALA A N 1
ATOM 692 C CA . ALA A 1 88 ? -7.315 -3.036 -3.792 1.00 97.38 88 ALA A CA 1
ATOM 693 C C . ALA A 1 88 ? -6.926 -2.036 -4.897 1.00 97.38 88 ALA A C 1
ATOM 695 O O . ALA A 1 88 ? -6.246 -1.044 -4.633 1.00 97.38 88 ALA A O 1
ATOM 696 N N . ASN A 1 89 ? -7.421 -2.245 -6.120 1.00 98.00 89 ASN A N 1
ATOM 697 C CA . ASN A 1 89 ? -7.128 -1.385 -7.266 1.00 98.00 89 ASN A CA 1
ATOM 698 C C . ASN A 1 89 ? -7.933 -0.077 -7.275 1.00 98.00 89 ASN A C 1
ATOM 700 O O . ASN A 1 89 ? -7.541 0.863 -7.964 1.00 98.00 89 ASN A O 1
ATOM 704 N N . CYS A 1 90 ? -9.010 0.036 -6.493 1.00 96.81 90 CYS A N 1
ATOM 705 C CA . CYS A 1 90 ? -9.795 1.270 -6.369 1.00 96.81 90 CYS A CA 1
ATOM 706 C C . CYS A 1 90 ? -9.044 2.403 -5.631 1.00 96.81 90 CYS A C 1
ATOM 708 O O . CYS A 1 90 ? -9.526 3.535 -5.568 1.00 96.81 90 CYS A O 1
ATOM 710 N N . SER A 1 91 ? -7.854 2.133 -5.089 1.00 95.50 91 SER A N 1
ATOM 711 C CA . SER A 1 91 ? -6.982 3.162 -4.525 1.00 95.50 91 SER A CA 1
ATOM 712 C C . SER A 1 91 ? -6.370 4.062 -5.608 1.00 95.50 91 SER A C 1
ATOM 714 O O . SER A 1 91 ? -5.991 3.605 -6.693 1.00 95.50 91 SER A O 1
ATOM 716 N N . GLN A 1 92 ? -6.214 5.350 -5.284 1.00 96.62 92 GLN A N 1
ATOM 717 C CA . GLN A 1 92 ? -5.426 6.300 -6.085 1.00 96.62 92 G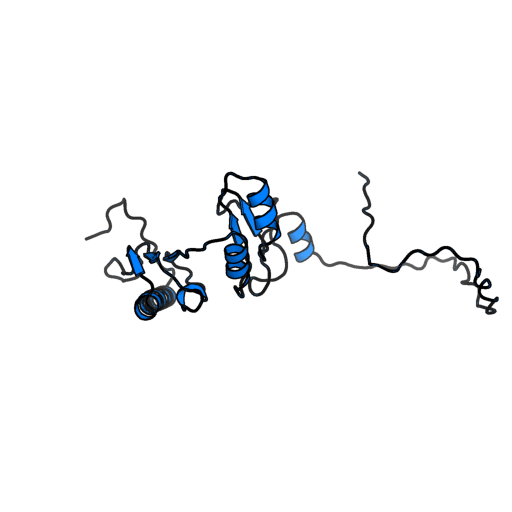LN A CA 1
ATOM 718 C C . GLN A 1 92 ? -3.918 6.002 -6.011 1.00 96.62 92 GLN A C 1
ATOM 720 O O . GLN A 1 92 ? -3.145 6.461 -6.855 1.00 96.62 92 GLN A O 1
ATOM 725 N N . TYR A 1 93 ? -3.510 5.228 -5.005 1.00 97.94 93 TYR A N 1
ATOM 726 C CA . TYR A 1 93 ? -2.142 4.795 -4.767 1.00 97.94 93 TYR A CA 1
ATOM 727 C C . TYR A 1 93 ? -1.907 3.389 -5.334 1.00 97.94 93 TYR A C 1
ATOM 729 O O . TYR A 1 93 ? -2.838 2.606 -5.517 1.00 97.94 93 TYR A O 1
ATOM 737 N N . GLY A 1 94 ? -0.644 3.072 -5.607 1.00 97.75 94 GLY A N 1
ATOM 738 C CA . GLY A 1 94 ? -0.211 1.803 -6.192 1.00 97.75 94 GLY A CA 1
ATOM 739 C C . GLY A 1 94 ? 1.271 1.539 -5.944 1.00 97.75 94 GLY A C 1
ATOM 740 O O . GLY A 1 94 ? 2.010 1.216 -6.873 1.00 97.75 94 GLY A O 1
ATOM 741 N N . LEU A 1 95 ? 1.752 1.764 -4.716 1.00 97.88 95 LEU A N 1
ATOM 742 C CA . LEU A 1 95 ? 3.168 1.576 -4.387 1.00 97.88 95 LEU A CA 1
ATOM 743 C C . LEU A 1 95 ? 3.499 0.091 -4.195 1.00 97.88 95 LEU A C 1
ATOM 745 O O . LEU A 1 95 ? 4.244 -0.496 -4.978 1.00 97.88 95 LEU A O 1
ATOM 749 N N . VAL A 1 96 ? 2.909 -0.510 -3.161 1.00 97.50 96 VAL A N 1
ATOM 750 C CA . VAL A 1 96 ? 3.142 -1.898 -2.762 1.00 97.50 96 VAL A CA 1
ATOM 751 C C . VAL A 1 96 ? 1.817 -2.613 -2.546 1.00 97.50 96 VAL A C 1
ATOM 753 O O . VAL A 1 96 ? 0.867 -2.057 -1.996 1.00 97.50 96 VAL A O 1
ATOM 756 N N . SER A 1 97 ? 1.775 -3.893 -2.898 1.00 97.94 97 SER A N 1
ATOM 757 C CA . SER A 1 97 ? 0.771 -4.822 -2.387 1.00 97.94 97 SER A CA 1
ATOM 758 C C . SER A 1 97 ? 1.409 -6.128 -1.933 1.00 97.94 97 SER A C 1
ATOM 760 O O . SER A 1 97 ? 2.527 -6.459 -2.322 1.00 97.94 97 SER A O 1
ATOM 762 N N . ALA A 1 98 ? 0.697 -6.890 -1.107 1.00 97.88 98 ALA A N 1
ATOM 763 C CA . ALA A 1 98 ? 1.134 -8.219 -0.713 1.00 97.88 98 ALA A CA 1
ATOM 764 C C . ALA A 1 98 ? -0.029 -9.207 -0.693 1.00 97.88 98 ALA A C 1
ATOM 766 O O . ALA A 1 98 ? -1.153 -8.858 -0.336 1.00 97.88 98 ALA A O 1
ATOM 767 N N . VAL A 1 99 ? 0.263 -10.451 -1.059 1.00 98.12 99 VAL A N 1
ATOM 768 C CA . VAL A 1 99 ? -0.701 -11.549 -1.115 1.00 98.12 99 VAL A CA 1
ATOM 769 C C . VAL A 1 99 ? -0.208 -12.680 -0.223 1.00 98.12 99 VAL A C 1
ATOM 771 O O . VAL A 1 99 ? 0.898 -13.186 -0.402 1.00 98.12 99 VAL A O 1
ATOM 774 N N . PHE A 1 100 ? -1.044 -13.114 0.717 1.00 98.25 100 PHE A N 1
ATOM 775 C CA . PHE A 1 100 ? -0.767 -14.269 1.570 1.00 98.25 100 PHE A CA 1
ATOM 776 C C . PHE A 1 100 ? -1.690 -15.421 1.180 1.00 98.25 100 PHE A C 1
ATOM 778 O O . PHE A 1 100 ? -2.910 -15.339 1.316 1.00 98.25 100 PHE A O 1
ATOM 785 N N . THR A 1 101 ? -1.116 -16.491 0.637 1.00 98.31 101 THR A N 1
ATOM 786 C CA . THR A 1 101 ? -1.857 -17.649 0.126 1.00 98.31 101 THR A CA 1
ATOM 787 C C . THR A 1 101 ? -0.953 -18.875 0.016 1.00 98.31 101 THR A C 1
ATOM 789 O O . THR A 1 101 ? 0.225 -18.775 -0.317 1.00 98.31 101 THR A O 1
ATOM 792 N N . SER A 1 102 ? -1.519 -20.060 0.237 1.00 98.25 102 SER A N 1
ATOM 793 C CA . SER A 1 102 ? -0.857 -21.345 -0.027 1.00 98.25 102 SER A CA 1
ATOM 794 C C . SER A 1 102 ? -1.053 -21.852 -1.462 1.00 98.25 102 SER A C 1
ATOM 796 O O . SER A 1 102 ? -0.422 -22.823 -1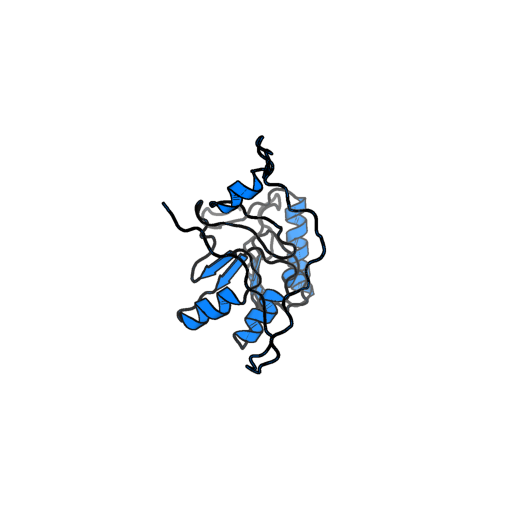.865 1.00 98.25 102 SER A O 1
ATOM 798 N N . SER A 1 103 ? -1.939 -21.224 -2.243 1.00 98.44 103 SER A N 1
ATOM 799 C CA . SER A 1 103 ? -2.233 -21.615 -3.626 1.00 98.44 103 SER A CA 1
ATOM 800 C C . SER A 1 103 ? -1.384 -20.816 -4.607 1.00 98.44 103 SER A C 1
ATOM 802 O O . SER A 1 103 ? -1.477 -19.588 -4.639 1.00 98.44 103 SER A O 1
ATOM 804 N N . MET A 1 104 ? -0.614 -21.526 -5.434 1.00 97.88 104 MET A N 1
ATOM 805 C CA . MET A 1 104 ? 0.225 -20.927 -6.475 1.00 97.88 104 MET A CA 1
ATOM 806 C C . MET A 1 104 ? -0.609 -20.197 -7.537 1.00 97.88 104 MET A C 1
ATOM 808 O O . MET A 1 104 ? -0.295 -19.063 -7.881 1.00 97.88 104 MET A O 1
ATOM 812 N N . ASP A 1 105 ? -1.717 -20.790 -7.990 1.00 98.06 105 ASP A N 1
ATOM 813 C CA . ASP A 1 105 ? -2.594 -20.165 -8.991 1.00 98.06 105 ASP A CA 1
ATOM 814 C C . ASP A 1 105 ? -3.176 -18.843 -8.487 1.00 98.06 105 ASP A C 1
ATOM 816 O O . ASP A 1 105 ? -3.218 -17.850 -9.215 1.00 98.06 105 ASP A O 1
ATOM 820 N N . ARG A 1 106 ? -3.580 -18.798 -7.209 1.00 97.94 106 ARG A N 1
ATOM 821 C CA . ARG A 1 106 ? -4.035 -17.553 -6.576 1.00 97.94 106 ARG A CA 1
ATOM 822 C C . ARG A 1 106 ? -2.899 -16.554 -6.432 1.00 97.94 106 ARG A C 1
ATOM 824 O O . ARG A 1 106 ? -3.118 -15.377 -6.680 1.00 97.94 106 ARG A O 1
ATOM 831 N N . ALA A 1 107 ? -1.704 -17.007 -6.059 1.00 98.38 107 ALA A N 1
ATOM 832 C CA . ALA A 1 107 ? -0.552 -16.130 -5.928 1.00 98.38 107 ALA A CA 1
ATOM 833 C C . ALA A 1 107 ? -0.263 -15.411 -7.253 1.00 98.38 107 ALA A C 1
ATOM 835 O O . ALA A 1 107 ? -0.253 -14.187 -7.273 1.00 98.38 107 ALA A O 1
ATOM 836 N N . LEU A 1 108 ? -0.139 -16.164 -8.351 1.00 98.00 108 LEU A N 1
ATOM 837 C CA . LEU A 1 108 ? 0.172 -15.630 -9.680 1.00 98.00 108 LEU A CA 1
ATOM 838 C C . LEU A 1 108 ? -0.965 -14.783 -10.269 1.00 98.00 108 LEU A C 1
ATOM 840 O O . LEU A 1 108 ? -0.714 -13.698 -10.794 1.00 98.00 108 LEU A O 1
ATOM 844 N N . SER A 1 109 ? -2.216 -15.255 -10.182 1.00 98.00 109 SER A N 1
ATOM 845 C CA . SER A 1 109 ? -3.360 -14.517 -10.739 1.00 98.00 109 SER A CA 1
ATOM 846 C C . SER A 1 109 ? -3.629 -13.214 -9.993 1.00 98.00 109 SER A C 1
ATOM 848 O O . SER A 1 109 ? -3.836 -12.188 -10.634 1.00 98.00 109 SER A O 1
ATOM 850 N N . VAL A 1 110 ? -3.586 -13.224 -8.656 1.00 98.44 110 VAL A N 1
ATOM 851 C CA . VAL A 1 110 ? -3.789 -12.006 -7.864 1.00 98.44 110 VAL A CA 1
ATOM 852 C C . VAL A 1 110 ? -2.611 -11.061 -8.048 1.00 98.44 110 VAL A C 1
ATOM 854 O O . VAL A 1 110 ? -2.832 -9.889 -8.326 1.00 98.44 110 VAL A O 1
ATOM 857 N N . SER A 1 111 ? -1.364 -11.541 -7.957 1.00 98.00 111 SER A N 1
ATOM 858 C CA . SER A 1 111 ? -0.204 -10.649 -8.054 1.00 98.00 111 SER A CA 1
ATOM 859 C C . SER A 1 111 ? -0.117 -9.938 -9.399 1.00 98.00 111 SER A C 1
ATOM 861 O O . SER A 1 111 ? 0.296 -8.787 -9.447 1.00 98.00 111 SER A O 1
ATOM 863 N N . SER A 1 112 ? -0.518 -10.607 -10.484 1.00 97.88 112 SER A N 1
ATOM 864 C CA . SER A 1 112 ? -0.542 -10.007 -11.818 1.00 97.88 112 SER A CA 1
ATOM 865 C C . SER A 1 112 ? -1.685 -9.009 -12.020 1.00 97.88 112 SER A C 1
ATOM 867 O O . SER A 1 112 ? -1.613 -8.215 -12.953 1.00 97.88 112 SER A O 1
ATOM 869 N N . ALA A 1 113 ? -2.749 -9.088 -11.219 1.00 98.31 113 ALA A N 1
ATOM 870 C CA . ALA A 1 113 ? -3.944 -8.263 -11.374 1.00 98.31 113 ALA A CA 1
ATOM 871 C C . ALA A 1 113 ? -3.933 -7.004 -10.492 1.00 98.31 113 ALA A C 1
ATOM 873 O O . ALA A 1 113 ? -4.780 -6.135 -10.676 1.00 98.31 113 ALA A O 1
ATOM 874 N N . LEU A 1 114 ? -3.021 -6.912 -9.521 1.00 98.50 114 LEU A N 1
ATOM 875 C CA . LEU A 1 114 ? -2.911 -5.761 -8.628 1.00 98.50 114 LEU A CA 1
ATOM 876 C C . LEU A 1 114 ? -2.171 -4.602 -9.304 1.00 98.50 114 LEU A C 1
ATOM 878 O O . LEU A 1 114 ? -1.064 -4.770 -9.813 1.00 98.50 114 LEU A O 1
ATOM 882 N N . ASP A 1 115 ? -2.748 -3.406 -9.225 1.00 98.00 115 ASP A N 1
ATOM 883 C CA . ASP A 1 115 ? -2.191 -2.177 -9.794 1.00 98.00 115 ASP A CA 1
ATOM 884 C C . ASP A 1 115 ? -1.149 -1.545 -8.858 1.00 98.00 115 ASP A C 1
ATOM 886 O O . ASP A 1 115 ? -1.292 -0.401 -8.413 1.00 98.00 115 ASP A O 1
ATOM 890 N N . SER A 1 116 ? -0.084 -2.293 -8.575 1.00 97.75 116 SER A N 1
ATOM 891 C CA . SER A 1 116 ? 1.028 -1.853 -7.733 1.00 97.75 116 SER A CA 1
ATOM 892 C C . SER A 1 116 ? 2.369 -2.095 -8.406 1.00 97.75 116 SER A C 1
ATOM 894 O O . SER A 1 116 ? 2.581 -3.119 -9.052 1.00 97.75 116 SER A O 1
ATOM 896 N N . GLY A 1 117 ? 3.309 -1.167 -8.222 1.00 96.75 117 GLY A N 1
ATOM 897 C CA . GLY A 1 117 ? 4.638 -1.302 -8.815 1.00 96.75 117 GLY A CA 1
ATOM 898 C C . GLY A 1 117 ? 5.505 -2.384 -8.157 1.00 96.75 117 GLY A C 1
ATOM 899 O O . GLY A 1 117 ? 6.402 -2.914 -8.809 1.00 96.75 117 GLY A O 1
ATOM 900 N N . THR A 1 118 ? 5.212 -2.751 -6.904 1.00 97.06 118 THR A N 1
ATOM 901 C CA . THR A 1 118 ? 5.820 -3.888 -6.192 1.00 97.06 118 THR A CA 1
ATOM 902 C C . THR A 1 118 ? 4.737 -4.794 -5.610 1.00 97.06 118 THR A C 1
ATOM 904 O O . THR A 1 118 ? 3.827 -4.316 -4.931 1.00 97.06 118 THR A O 1
ATOM 907 N N . VAL A 1 119 ? 4.849 -6.109 -5.822 1.00 97.94 119 VAL A N 1
ATOM 908 C CA . VAL A 1 119 ? 3.948 -7.100 -5.217 1.00 97.94 119 VAL A CA 1
ATOM 909 C C . VAL A 1 119 ? 4.744 -8.200 -4.519 1.00 97.94 119 VAL A C 1
ATOM 911 O O . VAL A 1 119 ? 5.574 -8.861 -5.139 1.00 97.94 119 VAL A O 1
ATOM 914 N N . TRP A 1 120 ? 4.468 -8.420 -3.234 1.00 98.12 120 TRP A N 1
ATOM 915 C CA . TRP A 1 120 ? 5.062 -9.495 -2.438 1.00 98.12 120 TRP A CA 1
ATOM 916 C C . TRP A 1 120 ? 4.100 -10.672 -2.255 1.00 98.12 120 TRP A C 1
ATOM 918 O O . TRP A 1 120 ? 2.890 -10.495 -2.135 1.00 98.12 120 TRP A O 1
ATOM 928 N N . ILE A 1 121 ? 4.633 -11.892 -2.205 1.00 98.25 121 ILE A N 1
ATOM 929 C CA . ILE A 1 121 ? 3.848 -13.116 -1.995 1.00 98.25 121 ILE A CA 1
ATOM 930 C C . ILE A 1 121 ? 4.397 -13.826 -0.759 1.00 98.25 121 ILE A C 1
ATOM 932 O O . ILE A 1 121 ? 5.571 -14.182 -0.724 1.00 98.25 121 ILE A O 1
ATOM 936 N N . ASN A 1 122 ? 3.544 -14.051 0.244 1.00 98.00 122 ASN A N 1
ATOM 937 C CA . ASN A 1 122 ? 3.886 -14.689 1.524 1.00 98.00 122 ASN A CA 1
ATOM 938 C C . ASN A 1 122 ? 5.037 -14.015 2.296 1.00 98.00 122 ASN A C 1
ATOM 940 O O . ASN A 1 122 ? 5.681 -14.637 3.140 1.00 98.00 122 ASN A O 1
ATOM 944 N N . CYS A 1 123 ? 5.278 -12.734 2.032 1.00 97.12 123 CYS A N 1
ATOM 945 C CA . CYS A 1 123 ? 6.234 -11.900 2.741 1.00 97.12 123 CYS A CA 1
ATOM 946 C C . CYS A 1 123 ? 5.781 -10.434 2.712 1.00 97.12 123 CYS A C 1
ATOM 948 O O . CYS A 1 123 ? 4.843 -10.067 2.000 1.00 97.12 123 CYS A O 1
ATOM 950 N N . TYR A 1 124 ? 6.438 -9.600 3.514 1.00 95.75 124 TYR A N 1
ATOM 951 C CA . TYR A 1 124 ? 6.243 -8.156 3.518 1.00 95.75 124 TYR A CA 1
ATOM 952 C C . TYR A 1 124 ? 7.576 -7.472 3.811 1.00 95.75 124 TYR A C 1
ATOM 954 O O . TYR A 1 124 ? 8.378 -7.992 4.584 1.00 95.75 124 TYR A O 1
ATOM 962 N N . ASN A 1 125 ? 7.808 -6.314 3.199 1.00 93.56 125 ASN A N 1
ATOM 963 C CA . ASN A 1 125 ? 9.044 -5.539 3.309 1.00 93.56 125 ASN A CA 1
ATOM 964 C C . ASN A 1 125 ? 10.313 -6.285 2.845 1.00 93.56 125 ASN A C 1
ATOM 966 O O . ASN A 1 125 ? 11.400 -6.083 3.380 1.00 93.56 125 ASN A O 1
ATOM 970 N N . ALA A 1 126 ? 10.177 -7.154 1.839 1.00 93.69 126 ALA A N 1
ATOM 971 C CA . ALA A 1 126 ? 11.282 -7.908 1.246 1.00 93.69 126 ALA A CA 1
ATOM 972 C C . ALA A 1 126 ? 11.972 -7.090 0.138 1.00 93.69 126 ALA A C 1
ATOM 974 O O . ALA A 1 126 ? 11.806 -7.356 -1.054 1.00 93.69 126 ALA A O 1
ATOM 975 N N . LEU A 1 127 ? 12.695 -6.040 0.535 1.00 92.75 127 LEU A N 1
ATOM 976 C CA . LEU A 1 127 ? 13.452 -5.177 -0.376 1.00 92.75 127 LEU A CA 1
ATOM 977 C C . LEU A 1 127 ? 14.842 -5.757 -0.659 1.00 92.75 127 LEU A C 1
ATOM 979 O O . LEU A 1 127 ? 15.546 -6.195 0.251 1.00 92.75 127 LEU A O 1
ATOM 983 N N . HIS A 1 128 ? 15.260 -5.707 -1.924 1.00 93.69 128 HIS A N 1
ATOM 984 C CA . HIS A 1 128 ? 16.565 -6.187 -2.372 1.00 93.69 128 HIS A CA 1
ATOM 985 C C . HIS A 1 128 ? 17.168 -5.208 -3.373 1.00 93.69 128 HIS A C 1
ATOM 987 O O . HIS A 1 128 ? 16.473 -4.749 -4.274 1.00 93.69 128 HIS A O 1
ATOM 993 N N . ALA A 1 129 ? 18.471 -4.940 -3.266 1.00 94.75 129 ALA A N 1
ATOM 994 C CA . ALA A 1 129 ? 19.165 -3.987 -4.137 1.00 94.75 129 ALA A CA 1
ATOM 995 C C . ALA A 1 129 ? 19.094 -4.353 -5.632 1.00 94.75 129 ALA A C 1
ATOM 997 O O . ALA A 1 129 ? 19.235 -3.486 -6.487 1.00 94.75 129 ALA A O 1
ATOM 998 N N . GLN A 1 130 ? 18.878 -5.631 -5.953 1.00 95.31 130 GLN A N 1
ATOM 999 C CA . GLN A 1 130 ? 18.763 -6.136 -7.321 1.00 95.31 130 GLN A CA 1
ATOM 1000 C C . GLN A 1 130 ? 17.340 -6.039 -7.889 1.00 95.31 130 GLN A C 1
ATOM 1002 O O . GLN A 1 130 ? 17.170 -6.139 -9.101 1.00 95.31 130 GLN A O 1
ATOM 1007 N N . SER A 1 131 ? 16.322 -5.883 -7.038 1.00 95.00 131 SER A N 1
ATOM 1008 C CA . SER A 1 131 ? 14.926 -5.818 -7.467 1.00 95.00 131 SER A CA 1
ATOM 1009 C C . SER A 1 131 ? 14.505 -4.360 -7.604 1.00 95.00 131 SER A C 1
ATOM 1011 O O . SER A 1 131 ? 14.685 -3.611 -6.644 1.00 95.00 131 SER A O 1
ATOM 1013 N N . PRO A 1 132 ? 13.913 -3.947 -8.736 1.00 96.50 132 PRO A N 1
ATOM 1014 C CA . PRO A 1 132 ? 13.398 -2.594 -8.865 1.00 96.50 132 PRO A CA 1
ATOM 1015 C C . PRO A 1 132 ? 12.296 -2.340 -7.829 1.00 96.50 132 PRO A C 1
ATOM 1017 O O . PRO A 1 132 ? 11.493 -3.227 -7.531 1.00 96.50 132 PRO A O 1
ATOM 1020 N N . PHE A 1 133 ? 12.249 -1.119 -7.312 1.00 97.62 133 PHE A N 1
ATOM 1021 C CA . PHE A 1 133 ? 11.238 -0.632 -6.385 1.00 97.62 133 PHE A CA 1
ATOM 1022 C C . PHE A 1 133 ? 10.643 0.674 -6.908 1.00 97.62 133 PHE A C 1
ATOM 1024 O O . PHE A 1 133 ? 11.339 1.528 -7.447 1.00 97.62 133 PHE A O 1
ATOM 1031 N N . GLY A 1 134 ? 9.335 0.834 -6.776 1.00 96.44 134 GLY A N 1
ATOM 1032 C CA . GLY A 1 134 ? 8.622 2.017 -7.242 1.00 96.44 134 GLY A CA 1
ATOM 1033 C C . GLY A 1 134 ? 7.141 1.725 -7.403 1.00 96.44 134 GLY A C 1
ATOM 1034 O O . GLY A 1 134 ? 6.717 0.573 -7.303 1.00 96.44 134 GLY A O 1
ATOM 1035 N N . GLY A 1 135 ? 6.356 2.775 -7.623 1.00 96.69 135 GLY A N 1
ATOM 1036 C CA . GLY A 1 135 ? 4.901 2.693 -7.656 1.00 96.69 135 GLY A CA 1
ATOM 1037 C C . GLY A 1 135 ? 4.289 2.797 -9.048 1.00 96.69 135 GLY A C 1
ATOM 1038 O O . GLY A 1 135 ? 4.972 2.964 -10.062 1.00 96.69 135 GLY A O 1
ATOM 1039 N N . PHE A 1 136 ? 2.968 2.678 -9.059 1.00 97.06 136 PHE A N 1
ATOM 1040 C CA . PHE A 1 136 ? 2.055 3.089 -10.116 1.00 97.06 136 PHE A CA 1
ATOM 1041 C C . PHE A 1 136 ? 1.176 4.249 -9.622 1.00 97.06 136 PHE A C 1
ATOM 1043 O O . PHE A 1 136 ? 1.156 4.577 -8.431 1.00 97.06 136 PHE A O 1
ATOM 1050 N N . LYS A 1 137 ? 0.380 4.826 -10.531 1.00 97.00 137 LYS A N 1
ATOM 1051 C CA . LYS A 1 137 ? -0.625 5.859 -10.228 1.00 97.00 137 LYS A CA 1
ATOM 1052 C C . LYS A 1 137 ? 0.004 7.066 -9.513 1.00 97.00 137 LYS A C 1
ATOM 1054 O O . LYS A 1 137 ? 1.060 7.542 -9.917 1.00 97.00 137 LYS A O 1
ATOM 1059 N N . MET A 1 138 ? -0.629 7.553 -8.446 1.00 97.38 138 MET A N 1
ATOM 1060 C CA . MET A 1 138 ? -0.136 8.684 -7.658 1.00 97.38 138 MET A CA 1
ATOM 1061 C C . MET A 1 138 ? 1.041 8.319 -6.742 1.00 97.38 138 MET A C 1
ATOM 1063 O O . MET A 1 138 ? 1.568 9.195 -6.065 1.00 97.38 138 MET A O 1
ATOM 1067 N N . SER A 1 139 ? 1.479 7.055 -6.718 1.00 97.44 139 SER A N 1
ATOM 1068 C CA . SER A 1 139 ? 2.632 6.621 -5.918 1.00 97.44 139 SER A CA 1
ATOM 1069 C C . SER A 1 139 ? 3.985 6.857 -6.597 1.00 97.44 139 SER A C 1
ATOM 1071 O O . SER A 1 139 ? 5.010 6.466 -6.044 1.00 97.44 139 SER A O 1
ATOM 1073 N N . GLY A 1 140 ? 4.001 7.489 -7.772 1.00 96.06 140 GLY A N 1
ATOM 1074 C CA . GLY A 1 140 ? 5.217 7.931 -8.452 1.00 96.06 140 GLY A CA 1
ATOM 1075 C C . GLY A 1 140 ? 5.423 7.301 -9.828 1.00 96.06 140 GLY A C 1
ATOM 1076 O O . GLY A 1 140 ? 4.694 6.403 -10.248 1.00 96.06 140 GLY A O 1
ATOM 1077 N N . ASN A 1 141 ? 6.442 7.804 -10.523 1.00 95.00 141 ASN A N 1
ATOM 1078 C CA . ASN A 1 141 ? 6.912 7.318 -11.817 1.00 95.00 141 ASN A CA 1
ATOM 1079 C C . ASN A 1 141 ? 8.430 7.084 -11.744 1.00 95.00 141 ASN A C 1
ATOM 1081 O O . ASN A 1 141 ? 9.105 7.748 -10.962 1.00 95.00 141 ASN A O 1
ATOM 1085 N N . GLY A 1 142 ? 8.942 6.153 -12.546 1.00 94.75 142 GLY A N 1
ATOM 1086 C CA . GLY A 1 142 ? 10.329 5.688 -12.489 1.00 94.75 142 GLY A CA 1
ATOM 1087 C C . GLY A 1 142 ? 10.533 4.513 -11.530 1.00 94.75 142 GLY A C 1
ATOM 1088 O O . GLY A 1 142 ? 9.586 4.014 -10.902 1.00 94.75 142 GLY A O 1
ATOM 1089 N N . ARG A 1 143 ? 11.767 4.010 -11.458 1.00 96.62 143 ARG A N 1
ATOM 1090 C CA . ARG A 1 143 ? 12.151 2.893 -10.583 1.00 96.62 143 ARG A CA 1
ATOM 1091 C C . ARG A 1 143 ? 13.474 3.168 -9.888 1.00 96.62 143 ARG A C 1
ATOM 1093 O O . ARG A 1 143 ? 14.446 3.546 -10.523 1.00 96.62 143 ARG A O 1
ATOM 1100 N N . GLU A 1 144 ? 13.499 2.879 -8.599 1.00 95.81 144 GLU A N 1
ATOM 1101 C CA . GLU A 1 144 ? 14.698 2.809 -7.776 1.00 95.81 144 GLU A CA 1
ATOM 1102 C C . GLU A 1 144 ? 15.227 1.374 -7.734 1.00 95.81 144 GLU A C 1
ATOM 1104 O O . GLU A 1 144 ? 14.485 0.423 -7.989 1.00 95.81 144 GLU A O 1
ATOM 1109 N N . LEU A 1 145 ? 16.495 1.213 -7.343 1.00 96.62 145 LEU A N 1
ATOM 1110 C CA . LEU A 1 145 ? 17.190 -0.077 -7.262 1.00 96.62 145 LEU A CA 1
ATOM 1111 C C . LEU A 1 145 ? 17.260 -0.849 -8.601 1.00 96.62 145 LEU A C 1
ATOM 1113 O O . LEU A 1 145 ? 16.726 -0.453 -9.640 1.00 96.62 145 LEU A O 1
ATOM 1117 N N . GLY A 1 146 ? 17.961 -1.984 -8.577 1.00 95.00 146 GLY A N 1
ATOM 1118 C CA . GLY A 1 146 ? 18.160 -2.836 -9.745 1.00 95.00 146 GLY A CA 1
ATOM 1119 C C . GLY A 1 146 ? 18.828 -2.115 -10.921 1.00 95.00 146 GLY A C 1
ATOM 1120 O O . GLY A 1 146 ? 19.378 -1.023 -10.800 1.00 95.00 146 GLY A O 1
ATOM 1121 N N . GLU A 1 147 ? 18.783 -2.742 -12.094 1.00 95.00 147 GLU A N 1
ATOM 1122 C CA . GLU A 1 147 ? 19.300 -2.134 -13.329 1.00 95.00 147 GLU A CA 1
ATOM 1123 C C . GLU A 1 147 ? 18.423 -0.980 -13.839 1.00 95.00 147 GLU A C 1
ATOM 1125 O O . GLU A 1 147 ? 18.915 -0.090 -14.527 1.00 95.00 147 GLU A O 1
ATOM 1130 N N . TYR A 1 148 ? 17.139 -0.970 -13.470 1.00 95.06 148 TYR A N 1
ATOM 1131 C CA . TYR A 1 148 ? 16.174 0.034 -13.918 1.00 95.06 148 TYR A CA 1
ATOM 1132 C C . TYR A 1 148 ? 16.515 1.430 -13.389 1.00 95.06 148 TYR A C 1
ATOM 1134 O O . TYR A 1 148 ? 16.423 2.392 -14.146 1.00 95.06 148 TYR A O 1
ATOM 1142 N N . ALA A 1 149 ? 17.001 1.539 -12.148 1.00 96.19 149 ALA A N 1
ATOM 1143 C CA . ALA A 1 149 ? 17.422 2.822 -11.589 1.00 96.19 149 ALA A CA 1
ATOM 1144 C C . ALA A 1 149 ? 18.573 3.470 -12.359 1.00 96.19 149 ALA A C 1
ATOM 1146 O O . ALA A 1 149 ? 18.647 4.690 -12.449 1.00 96.19 149 ALA A O 1
ATOM 1147 N N . LEU A 1 150 ? 19.464 2.680 -12.970 1.00 94.81 150 LEU A N 1
ATOM 1148 C CA . LEU A 1 150 ? 20.571 3.243 -13.747 1.00 94.81 150 LEU A CA 1
ATOM 1149 C C . LEU A 1 150 ? 20.067 4.078 -14.926 1.00 94.81 150 LEU A C 1
ATOM 1151 O O . LEU A 1 150 ? 20.702 5.075 -15.268 1.00 94.81 150 LEU A O 1
ATOM 1155 N N . ALA A 1 151 ? 18.935 3.696 -15.525 1.00 93.44 151 ALA A N 1
ATOM 1156 C CA . ALA A 1 151 ? 18.310 4.459 -16.597 1.00 93.44 151 ALA A CA 1
ATOM 1157 C C . ALA A 1 151 ? 17.732 5.795 -16.097 1.00 93.44 151 ALA A C 1
ATOM 1159 O O . ALA A 1 151 ? 17.836 6.780 -16.816 1.00 93.44 151 ALA A O 1
ATOM 1160 N N . GLU A 1 152 ? 17.204 5.855 -14.870 1.00 95.62 152 GLU A N 1
ATOM 1161 C CA . GLU A 1 152 ? 16.692 7.097 -14.259 1.00 95.62 152 GLU A CA 1
ATOM 1162 C C . GLU A 1 152 ? 17.813 8.106 -13.944 1.00 95.62 152 GLU A C 1
ATOM 1164 O O . GLU A 1 152 ? 17.584 9.313 -13.915 1.00 95.62 152 GLU A O 1
ATOM 1169 N N . TYR A 1 153 ? 19.047 7.625 -13.748 1.00 95.56 153 TYR A N 1
ATOM 1170 C CA . TYR A 1 153 ? 20.231 8.454 -13.484 1.00 95.56 153 TYR A CA 1
ATOM 1171 C C . TYR A 1 153 ? 21.160 8.624 -14.698 1.00 95.56 153 TYR A C 1
ATOM 1173 O O . TYR A 1 153 ? 22.274 9.137 -14.555 1.00 95.56 153 TYR A O 1
ATOM 1181 N N . SER A 1 154 ? 20.733 8.194 -15.890 1.00 96.62 154 SER A N 1
ATOM 1182 C CA . SER A 1 154 ? 21.526 8.276 -17.121 1.00 96.62 154 SER A CA 1
ATOM 1183 C C . SER A 1 154 ? 20.783 9.022 -18.224 1.00 96.62 154 SER A C 1
ATOM 1185 O O . SER A 1 154 ? 19.583 8.868 -18.401 1.00 96.62 154 SER A O 1
ATOM 1187 N N . GLU A 1 155 ? 21.525 9.769 -19.042 1.00 96.81 155 GLU A N 1
ATOM 1188 C CA . GLU A 1 155 ? 20.972 10.496 -20.189 1.00 96.81 155 GLU A CA 1
ATOM 1189 C C . GLU A 1 155 ? 21.336 9.809 -21.509 1.00 96.81 155 GLU A C 1
ATOM 1191 O O . GLU A 1 155 ? 22.511 9.544 -21.797 1.00 96.81 155 GLU A O 1
ATOM 1196 N N . VAL A 1 156 ? 20.335 9.548 -22.353 1.00 95.69 156 VAL A N 1
ATOM 1197 C CA . VAL A 1 156 ? 20.549 8.929 -23.667 1.00 95.69 156 VAL A CA 1
ATOM 1198 C C . VAL A 1 156 ? 21.024 9.982 -24.667 1.00 95.69 156 VAL A C 1
ATOM 1200 O O . VAL A 1 156 ? 20.282 10.880 -25.059 1.00 95.69 156 VAL A O 1
ATOM 1203 N N . LYS A 1 157 ? 22.263 9.841 -25.150 1.00 97.38 157 LYS A N 1
ATOM 1204 C CA . LYS A 1 157 ? 22.830 10.697 -26.202 1.00 97.38 157 LYS A CA 1
ATOM 1205 C C . LYS A 1 157 ? 22.896 9.963 -27.538 1.00 97.38 157 LYS A C 1
ATOM 1207 O O . LYS A 1 157 ? 23.704 9.054 -27.713 1.00 97.38 157 LYS A O 1
ATOM 1212 N N . ALA A 1 158 ? 22.113 10.419 -28.511 1.00 97.31 158 ALA A N 1
ATOM 1213 C CA . ALA A 1 158 ? 22.217 9.956 -29.891 1.00 97.31 158 ALA A CA 1
ATOM 1214 C C . ALA A 1 158 ? 23.284 10.760 -30.656 1.00 97.31 158 ALA A C 1
ATOM 1216 O O . ALA A 1 158 ? 23.216 11.986 -30.731 1.00 97.31 158 ALA A O 1
ATOM 1217 N N . VAL A 1 159 ? 24.259 10.071 -31.258 1.00 95.88 159 VAL A N 1
ATOM 1218 C CA . VAL A 1 159 ? 25.283 10.676 -32.127 1.00 95.88 159 VAL A CA 1
ATOM 1219 C C . VAL A 1 159 ? 25.189 10.040 -33.508 1.00 95.88 159 VAL A C 1
ATOM 1221 O O . VAL A 1 159 ? 25.369 8.835 -33.651 1.00 95.88 159 VAL A O 1
ATOM 1224 N N . THR A 1 160 ? 24.918 10.849 -34.533 1.00 95.31 160 THR A N 1
ATOM 1225 C CA . THR A 1 160 ? 24.845 10.389 -35.928 1.00 95.31 160 THR A CA 1
ATOM 1226 C C . THR A 1 160 ? 26.008 10.968 -36.721 1.00 95.31 160 THR A C 1
ATOM 1228 O O . THR A 1 160 ? 26.186 12.184 -36.763 1.00 95.31 160 THR A O 1
ATOM 1231 N N . ILE A 1 161 ? 26.786 10.105 -37.378 1.00 93.12 161 ILE A N 1
ATOM 1232 C CA . ILE A 1 161 ? 27.915 10.511 -38.220 1.00 93.12 161 ILE A CA 1
ATOM 1233 C C . ILE A 1 161 ? 27.623 10.110 -39.664 1.00 93.12 161 ILE A C 1
ATOM 1235 O O . ILE A 1 161 ? 27.521 8.928 -39.987 1.00 93.12 161 ILE A O 1
ATOM 1239 N N . LYS A 1 162 ? 27.543 11.100 -40.559 1.00 87.69 162 LYS A N 1
ATOM 1240 C CA . LYS A 1 162 ? 27.551 10.858 -42.004 1.00 87.69 162 LYS A CA 1
ATOM 1241 C C . LYS A 1 162 ? 28.995 10.670 -42.468 1.00 87.69 162 LYS A C 1
ATOM 1243 O O . LYS A 1 162 ? 29.744 11.639 -42.572 1.00 87.69 162 LYS A O 1
ATOM 1248 N N . LEU A 1 163 ? 29.385 9.433 -42.763 1.00 88.19 163 LEU A N 1
ATOM 1249 C CA . LEU A 1 163 ? 30.688 9.139 -43.364 1.00 88.19 163 LEU A CA 1
ATOM 1250 C C . LEU A 1 163 ? 30.719 9.606 -44.833 1.00 88.19 163 LEU A C 1
ATOM 1252 O O . LEU A 1 163 ? 29.701 9.591 -45.529 1.00 88.19 163 LEU A O 1
ATOM 1256 N N . ARG A 1 164 ? 31.888 10.053 -45.317 1.00 77.94 164 ARG A N 1
ATOM 1257 C CA . ARG A 1 164 ? 32.083 10.393 -46.737 1.00 77.94 164 ARG A CA 1
ATOM 1258 C C . ARG A 1 164 ? 31.887 9.132 -47.583 1.00 77.94 164 ARG A C 1
ATOM 1260 O O . ARG A 1 164 ? 32.547 8.128 -47.348 1.00 77.94 164 ARG A O 1
ATOM 1267 N N . GLY A 1 165 ? 30.990 9.224 -48.562 1.00 66.81 165 GLY A N 1
ATOM 1268 C CA . GLY A 1 165 ? 30.498 8.084 -49.336 1.00 66.81 165 GLY A CA 1
ATOM 1269 C C . GLY A 1 165 ? 28.978 8.014 -49.270 1.00 66.81 165 GLY A C 1
ATOM 1270 O O . GLY A 1 165 ? 28.413 7.039 -48.791 1.00 66.81 165 GLY A O 1
ATOM 1271 N N . THR A 1 166 ? 28.295 9.073 -49.708 1.00 55.97 166 THR A N 1
ATOM 1272 C CA . THR A 1 166 ? 26.862 8.983 -49.986 1.00 55.97 166 THR A CA 1
ATOM 1273 C C . THR A 1 166 ? 26.688 7.914 -51.059 1.00 55.97 166 THR A C 1
ATOM 1275 O O . THR A 1 166 ? 27.048 8.155 -52.209 1.00 55.97 166 THR A O 1
ATOM 1278 N N . ILE A 1 167 ? 26.123 6.754 -50.709 1.00 60.53 167 ILE A N 1
ATOM 1279 C CA . ILE A 1 167 ? 25.304 6.038 -51.686 1.00 60.53 167 ILE A CA 1
ATOM 1280 C C . ILE A 1 167 ? 24.247 7.073 -52.074 1.00 60.53 167 ILE A C 1
ATOM 1282 O O . ILE A 1 167 ? 23.548 7.562 -51.178 1.00 60.53 167 ILE A O 1
ATOM 1286 N N . PRO A 1 168 ? 24.179 7.521 -53.337 1.00 57.66 168 PRO A N 1
ATOM 1287 C CA . PRO A 1 168 ? 23.075 8.362 -53.740 1.00 57.66 168 PRO A CA 1
ATOM 1288 C C . PRO A 1 168 ? 21.814 7.560 -53.432 1.00 57.66 168 PRO A C 1
ATOM 1290 O O . PRO A 1 168 ? 21.602 6.488 -53.998 1.00 57.66 168 PRO A O 1
ATOM 1293 N N . ILE A 1 169 ? 20.997 8.062 -52.504 1.00 62.22 169 ILE A N 1
ATOM 1294 C CA . ILE A 1 169 ? 19.567 7.784 -52.534 1.00 62.22 169 ILE A CA 1
ATOM 12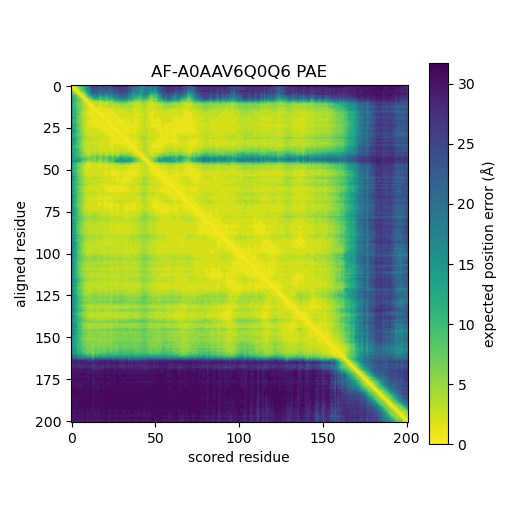95 C C . ILE A 1 169 ? 19.165 8.177 -53.948 1.00 62.22 169 ILE A C 1
ATOM 1297 O O . ILE A 1 169 ? 19.165 9.365 -54.270 1.00 62.22 169 ILE A O 1
ATOM 1301 N N . ARG A 1 170 ? 19.036 7.176 -54.835 1.00 56.06 170 ARG A N 1
ATOM 1302 C CA . ARG A 1 170 ? 18.678 7.395 -56.234 1.00 56.06 170 ARG A CA 1
ATOM 1303 C C . ARG A 1 170 ? 17.441 8.271 -56.179 1.00 56.06 170 ARG A C 1
ATOM 1305 O O . ARG A 1 170 ? 16.422 7.843 -55.640 1.00 56.06 170 ARG A O 1
ATOM 1312 N N . GLY A 1 171 ? 17.593 9.515 -56.635 1.00 49.03 171 GLY A N 1
ATOM 1313 C CA . GLY A 1 171 ? 16.473 10.417 -56.801 1.00 49.03 171 GLY A CA 1
ATOM 1314 C C . GLY A 1 171 ? 15.412 9.648 -57.564 1.00 49.03 171 GLY A C 1
ATOM 1315 O O . GLY A 1 171 ? 15.727 8.993 -58.561 1.00 49.03 171 GLY A O 1
ATOM 1316 N N . GLY A 1 172 ? 14.196 9.645 -57.033 1.00 43.88 172 GLY A N 1
ATOM 1317 C CA . GLY A 1 172 ? 13.079 9.098 -57.764 1.00 43.88 172 GLY A CA 1
ATOM 1318 C C . GLY A 1 172 ? 12.993 9.804 -59.114 1.00 43.88 172 GLY A C 1
ATOM 1319 O O . GLY A 1 172 ? 12.680 10.986 -59.176 1.00 43.88 172 GLY A O 1
ATOM 1320 N N . GLU A 1 173 ? 13.204 9.063 -60.193 1.00 44.09 173 GLU A N 1
ATOM 1321 C CA . GLU A 1 173 ? 12.020 8.809 -60.994 1.00 44.09 173 GLU A CA 1
ATOM 1322 C C . GLU A 1 173 ? 11.127 7.915 -60.136 1.00 44.09 173 GLU A C 1
ATOM 1324 O O . GLU A 1 173 ? 11.582 6.896 -59.609 1.00 44.09 173 GLU A O 1
ATOM 1329 N N . ALA A 1 174 ? 9.886 8.341 -59.915 1.00 51.94 174 ALA A N 1
ATOM 1330 C CA . ALA A 1 174 ? 8.857 7.488 -59.349 1.00 51.94 174 ALA A CA 1
ATOM 1331 C C . ALA A 1 174 ? 8.626 6.321 -60.325 1.00 51.94 174 ALA A C 1
ATOM 1333 O O . ALA A 1 174 ? 7.749 6.371 -61.181 1.00 51.94 174 ALA A O 1
ATOM 1334 N N . GLY A 1 175 ? 9.475 5.295 -60.244 1.00 44.72 175 GLY A N 1
ATOM 1335 C CA . GLY A 1 175 ? 9.237 4.006 -60.873 1.00 44.72 175 GLY A CA 1
ATOM 1336 C C . GLY A 1 175 ? 7.994 3.395 -60.231 1.00 44.72 175 GLY A C 1
ATOM 1337 O O . GLY A 1 175 ? 7.805 3.567 -59.022 1.00 44.72 175 GLY A O 1
ATOM 1338 N N . PRO A 1 176 ? 7.118 2.753 -61.020 1.00 42.97 176 PRO A N 1
ATOM 1339 C CA . PRO A 1 176 ? 5.797 2.379 -60.554 1.00 42.97 176 PRO A CA 1
ATOM 1340 C C . PRO A 1 176 ? 5.956 1.473 -59.340 1.00 42.97 176 PRO A C 1
ATOM 1342 O O . PRO A 1 176 ? 6.772 0.546 -59.350 1.00 42.97 176 PRO A O 1
ATOM 1345 N N . TYR A 1 177 ? 5.183 1.760 -58.291 1.00 44.84 177 TYR A N 1
ATOM 1346 C CA . TYR A 1 177 ? 4.910 0.773 -57.256 1.00 44.84 177 TYR A CA 1
ATOM 1347 C C . TYR A 1 177 ? 4.662 -0.577 -57.948 1.00 44.84 177 TYR A C 1
ATOM 1349 O O . TYR A 1 177 ? 3.952 -0.600 -58.962 1.00 44.84 177 TYR A O 1
ATOM 1357 N N . PRO A 1 178 ? 5.271 -1.683 -57.480 1.00 47.12 178 PRO A N 1
ATOM 1358 C CA . PRO A 1 178 ? 4.953 -2.985 -58.041 1.00 47.12 178 PRO A CA 1
ATOM 1359 C C . PRO A 1 178 ? 3.431 -3.150 -57.956 1.00 47.12 178 PRO A C 1
ATOM 1361 O O . PRO A 1 178 ? 2.870 -2.825 -56.907 1.00 47.12 178 PRO A O 1
ATOM 1364 N N . PRO A 1 179 ? 2.760 -3.566 -59.045 1.00 41.56 179 PRO A N 1
ATOM 1365 C CA . PRO A 1 179 ? 1.316 -3.687 -59.029 1.00 41.56 179 PRO A CA 1
ATOM 1366 C C . PRO A 1 179 ? 0.934 -4.624 -57.894 1.00 41.56 179 PRO A C 1
ATOM 1368 O O . PRO A 1 179 ? 1.562 -5.676 -57.713 1.00 41.56 179 PRO A O 1
ATOM 1371 N N . ASP A 1 180 ? -0.074 -4.201 -57.137 1.00 46.22 180 ASP A N 1
ATOM 1372 C CA . ASP A 1 180 ? -0.745 -5.024 -56.152 1.00 46.22 180 ASP A CA 1
ATOM 1373 C C . ASP A 1 180 ? -0.989 -6.396 -56.782 1.00 46.22 180 ASP A C 1
ATOM 1375 O O . ASP A 1 180 ? -1.673 -6.529 -57.801 1.00 46.22 180 ASP A O 1
ATOM 1379 N N . ARG A 1 181 ? -0.362 -7.434 -56.221 1.00 41.94 181 ARG A N 1
ATOM 1380 C CA . ARG A 1 181 ? -0.761 -8.800 -56.542 1.00 41.94 181 ARG A CA 1
ATOM 1381 C C . ARG A 1 181 ? -2.108 -9.016 -55.875 1.00 41.94 181 ARG A C 1
ATOM 1383 O O . ARG A 1 181 ? -2.171 -9.476 -54.739 1.00 41.94 181 ARG A O 1
ATOM 1390 N N . GLU A 1 182 ? -3.175 -8.677 -56.589 1.00 44.62 182 GLU A N 1
ATOM 1391 C CA . GLU A 1 182 ? -4.470 -9.286 -56.331 1.00 44.62 182 GLU A CA 1
ATOM 1392 C C . GLU A 1 182 ? -4.335 -10.795 -56.555 1.00 44.62 182 GLU A C 1
ATOM 1394 O O . GLU A 1 182 ? -3.912 -11.263 -57.615 1.00 44.62 182 GLU A O 1
ATOM 1399 N N . GLY A 1 183 ? -4.612 -11.550 -55.497 1.00 37.12 183 GLY A N 1
ATOM 1400 C CA . GLY A 1 183 ? -4.445 -12.996 -55.454 1.00 37.12 183 GLY A CA 1
ATOM 1401 C C . GLY A 1 183 ? -4.574 -13.528 -54.034 1.00 37.12 183 GLY A C 1
ATOM 1402 O O . GLY A 1 183 ? -3.615 -14.055 -53.486 1.00 37.12 183 GLY A O 1
ATOM 1403 N N . GLU A 1 184 ? -5.746 -13.280 -53.450 1.00 41.06 184 GLU A N 1
ATOM 1404 C CA . GLU A 1 184 ? -6.426 -14.019 -52.379 1.00 41.06 184 GLU A CA 1
ATOM 1405 C C . GLU A 1 184 ? -5.590 -14.924 -51.455 1.00 41.06 184 GLU A C 1
ATOM 1407 O O . GLU A 1 184 ? -5.144 -16.016 -51.799 1.00 41.06 184 GLU A O 1
ATOM 1412 N N . GLY A 1 185 ? -5.517 -14.500 -50.197 1.00 34.06 185 GLY A N 1
ATOM 1413 C CA . GLY A 1 185 ? -5.085 -15.309 -49.068 1.00 34.06 185 GLY A CA 1
ATOM 1414 C C . GLY A 1 185 ? -5.461 -14.595 -47.781 1.00 34.06 185 GLY A C 1
ATOM 1415 O O . GLY A 1 185 ? -4.622 -13.980 -47.134 1.00 34.06 185 GLY A O 1
ATOM 1416 N N . SER A 1 186 ? -6.754 -14.607 -47.468 1.00 46.19 186 SER A N 1
ATOM 1417 C CA . SER A 1 186 ? -7.341 -14.084 -46.236 1.00 46.19 186 SER A CA 1
ATOM 1418 C C . SER A 1 186 ? -6.516 -14.446 -44.998 1.00 46.19 186 SER A C 1
ATOM 1420 O O . SER A 1 186 ? -6.377 -15.631 -44.705 1.00 46.19 186 SER A O 1
ATOM 1422 N N . LEU A 1 187 ? -6.060 -13.454 -44.231 1.00 35.41 187 LEU A N 1
ATOM 1423 C CA . LEU A 1 187 ? -5.884 -13.581 -42.784 1.00 35.41 187 LEU A CA 1
ATOM 1424 C C . LEU A 1 187 ? -5.957 -12.199 -42.130 1.00 35.41 187 LEU A C 1
ATOM 1426 O O . LEU A 1 187 ? -5.306 -11.235 -42.521 1.00 35.41 187 LEU A O 1
ATOM 1430 N N . SER A 1 188 ? -6.865 -12.142 -41.171 1.00 35.59 188 SER A N 1
ATOM 1431 C CA . SER A 1 188 ? -7.423 -10.985 -40.496 1.00 35.59 188 SER A CA 1
ATOM 1432 C C . SER A 1 188 ? -6.407 -10.140 -39.733 1.00 35.59 188 SER A C 1
ATOM 1434 O O . SER A 1 188 ? -5.503 -10.645 -39.073 1.00 35.59 188 SER A O 1
ATOM 1436 N N . SER A 1 189 ? -6.674 -8.838 -39.737 1.00 42.53 189 SER A N 1
ATOM 1437 C CA . SER A 1 189 ? -6.141 -7.825 -38.834 1.00 42.53 189 SER A CA 1
ATOM 1438 C C . SER A 1 189 ? -6.157 -8.246 -37.359 1.00 42.53 189 SER A C 1
ATOM 1440 O O . SER A 1 189 ? -7.233 -8.451 -36.800 1.00 42.53 189 SER A O 1
ATOM 1442 N N . SER A 1 190 ? -4.997 -8.226 -36.700 1.00 34.50 190 SER A N 1
ATOM 1443 C CA . SER A 1 190 ? -4.901 -7.811 -35.293 1.00 34.50 190 SER A CA 1
ATOM 1444 C C . SER A 1 190 ? -3.446 -7.635 -34.849 1.00 34.50 190 SER A C 1
ATOM 1446 O O . SER A 1 190 ? -2.705 -8.606 -34.762 1.00 34.50 190 SER A O 1
ATOM 1448 N N . GLY A 1 191 ? -3.092 -6.404 -34.474 1.00 31.59 191 GLY A N 1
ATOM 1449 C CA . GLY A 1 191 ? -2.294 -6.150 -33.272 1.00 31.59 191 GLY A CA 1
ATOM 1450 C C . GLY A 1 191 ? -0.777 -6.344 -33.345 1.00 31.59 191 GLY A C 1
ATOM 1451 O O . GLY A 1 191 ? -0.270 -7.447 -33.213 1.00 31.59 191 GLY A O 1
ATOM 1452 N N . SER A 1 192 ? -0.075 -5.211 -33.406 1.00 41.47 192 SER A N 1
ATOM 1453 C CA . SER A 1 192 ? 1.044 -4.841 -32.525 1.00 41.47 192 SER A CA 1
ATOM 1454 C C . SER A 1 192 ? 1.917 -5.972 -31.956 1.00 41.47 192 SER A C 1
ATOM 1456 O O . SER A 1 192 ? 1.497 -6.697 -31.051 1.00 41.47 192 SER A O 1
ATOM 1458 N N . ARG A 1 193 ? 3.200 -6.009 -32.344 1.00 34.97 193 ARG A N 1
ATOM 1459 C CA . ARG A 1 193 ? 4.256 -6.338 -31.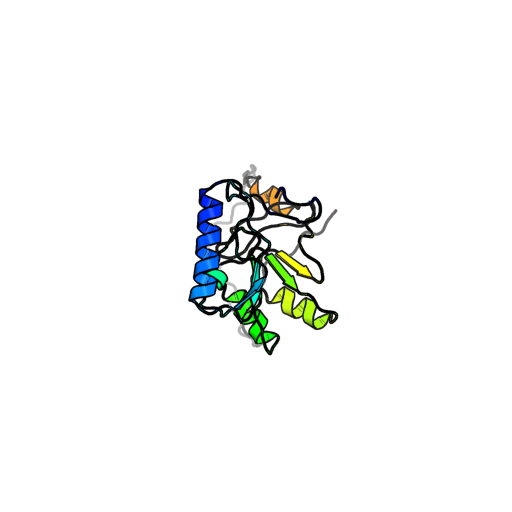378 1.00 34.97 193 ARG A CA 1
ATOM 1460 C C . ARG A 1 193 ? 5.621 -5.798 -31.786 1.00 34.97 193 ARG A C 1
ATOM 1462 O O . ARG A 1 193 ? 6.195 -6.159 -32.807 1.00 34.97 193 ARG A O 1
ATOM 1469 N N . ALA A 1 194 ? 6.089 -4.901 -30.933 1.00 38.41 194 ALA A N 1
ATOM 1470 C CA . ALA A 1 194 ? 7.423 -4.356 -30.893 1.00 38.41 194 ALA A CA 1
ATOM 1471 C C . ALA A 1 194 ? 8.418 -5.340 -30.248 1.00 38.41 194 ALA A C 1
ATOM 1473 O O . ALA A 1 194 ? 8.030 -6.250 -29.515 1.00 38.41 194 ALA A O 1
ATOM 1474 N N . VAL A 1 195 ? 9.696 -5.013 -30.457 1.00 40.94 195 VAL A N 1
ATOM 1475 C CA . VAL A 1 195 ? 10.885 -5.404 -29.682 1.00 40.94 195 VAL A CA 1
ATOM 1476 C C . VAL A 1 195 ? 11.321 -6.862 -29.822 1.00 40.94 195 VAL A C 1
ATOM 1478 O O . VAL A 1 195 ? 11.013 -7.709 -28.985 1.00 40.94 195 VAL A O 1
ATOM 1481 N N . ASP A 1 196 ? 12.153 -7.119 -30.833 1.00 34.34 196 ASP A N 1
ATOM 1482 C CA . ASP A 1 196 ? 12.982 -8.320 -30.852 1.00 34.34 196 ASP A CA 1
ATOM 1483 C C . ASP A 1 196 ? 14.296 -8.057 -30.100 1.00 34.34 196 ASP A C 1
ATOM 1485 O O . ASP A 1 196 ? 15.040 -7.113 -30.379 1.00 34.34 196 ASP A O 1
ATOM 1489 N N . ARG A 1 197 ? 14.518 -8.873 -29.067 1.00 41.91 197 ARG A N 1
ATOM 1490 C CA . ARG A 1 197 ? 15.627 -8.797 -28.112 1.00 41.91 197 ARG A CA 1
ATOM 1491 C C . ARG A 1 197 ? 16.949 -9.137 -28.792 1.00 41.91 197 ARG A C 1
ATOM 1493 O O . ARG A 1 197 ? 17.135 -10.257 -29.262 1.00 41.91 197 ARG A O 1
ATOM 1500 N N . PHE A 1 198 ? 17.928 -8.242 -28.691 1.00 36.84 198 PHE A N 1
ATOM 1501 C CA . PHE A 1 198 ? 19.327 -8.595 -28.914 1.00 36.84 198 PHE A CA 1
ATOM 1502 C C . PHE A 1 198 ? 19.839 -9.403 -27.710 1.00 36.84 198 PHE A C 1
ATOM 1504 O O . PHE A 1 198 ? 20.206 -8.856 -26.673 1.00 36.84 198 PHE A O 1
ATOM 1511 N N . ARG A 1 199 ? 19.828 -10.733 -27.831 1.00 44.69 199 ARG A N 1
ATOM 1512 C CA . ARG A 1 199 ? 20.663 -11.628 -27.022 1.00 44.69 199 ARG A CA 1
ATOM 1513 C C . ARG A 1 199 ? 22.000 -11.801 -27.740 1.00 44.69 199 ARG A C 1
ATOM 1515 O O . ARG A 1 199 ? 22.041 -12.496 -28.749 1.00 44.69 199 ARG A O 1
ATOM 1522 N N . SER A 1 200 ? 23.086 -11.259 -27.189 1.00 45.72 200 SER A N 1
ATOM 1523 C CA . SER A 1 200 ? 24.419 -11.854 -27.352 1.00 45.72 200 SER A CA 1
ATOM 1524 C C . SER A 1 200 ? 25.437 -11.271 -26.365 1.00 45.72 200 SER A C 1
ATOM 1526 O O . SER A 1 200 ? 25.748 -10.084 -26.461 1.00 45.72 200 SER A O 1
ATOM 1528 N N . ARG A 1 201 ? 26.027 -12.189 -25.584 1.00 40.88 201 ARG A N 1
ATOM 1529 C CA . ARG A 1 201 ? 27.175 -12.097 -24.659 1.00 40.88 201 ARG A CA 1
ATOM 1530 C C . ARG A 1 201 ? 26.854 -11.767 -23.210 1.00 40.88 201 ARG A C 1
ATOM 1532 O O . ARG A 1 201 ? 26.447 -10.627 -22.929 1.00 40.88 201 ARG A O 1
#

Solvent-accessible surface area (backbone atoms only — not comparable to full-atom values): 12907 Å² total; per-residue (Å²): 129,80,83,59,98,84,64,86,63,46,73,44,96,44,68,68,60,35,52,53,37,52,53,43,50,52,46,30,52,72,74,61,29,42,78,77,42,63,75,48,70,44,72,91,83,56,41,26,40,39,58,20,35,33,34,75,46,51,80,85,37,66,62,62,71,49,89,65,93,57,64,64,46,77,38,71,86,76,90,46,72,66,58,45,44,56,59,60,48,68,45,69,53,9,38,70,47,68,47,81,69,94,46,65,68,58,49,55,56,50,58,73,65,46,62,36,48,32,72,36,72,74,53,76,91,85,80,49,72,74,46,62,42,40,21,27,73,76,45,41,80,70,43,41,42,27,77,60,23,54,58,76,77,50,83,91,80,90,82,88,80,88,68,94,73,75,74,73,75,73,73,75,72,85,67,77,74,78,74,80,80,84,74,88,78,92,78,82,92,76,81,89,83,83,84,85,78,90,82,82,136

Radius of gyration: 27.88 Å; Cα contacts (8 Å, |Δi|>4): 256; chains: 1; bounding box: 50×40×95 Å

Organism: Solea senegalensis (NCBI:txid28829)

InterPro domains:
  IPR015590 Aldehyde dehydrogenase domain [PF00171] (12-159)

Sequence (201 aa):
MSPSSDCILWLMIDRQQFEKIMDLIESGKKEGARLEFGGVSVGEEKLFIQPTIFSAVKDHMTIATQEIFGPVQCIFSFKSQQEAIERANCSQYGLVSAVFTSSMDRALSVSSALDSGTVWINCYNALHAQSPFGGFKMSGNGRELGEYALAEYSEVKAVTIKLRGTIPIRGGEAGPYPPDREGEGSLSSSGSRAVDRFRSR

Secondary structure (DSSP, 8-state):
-PPPTT---EE-SSHHHHHHHHHHHHHHHHTT-EEEE--SEESTT--EE--EEEES--TTSHHHHS---SSEEE----SSHHHHHHHHHTSSEESEEEE--S-HHHHHHHHHHS--SEEEES-SS---TTS-B--EETT-SS-BSHHHHHHHT----------S-------------------------------------

Nearest PDB structures (foldseek):
  6alj-assembly1_A  TM=9.805E-01  e=3.360E-20  Homo sapiens
  2onp-assembly1_A  TM=9.798E-01  e=1.509E-18  Homo sapiens
  1o9j-assembly1_C  TM=9.500E-01  e=8.444E-19  Elephantulus edwardii
  4pxl-assembly1_A  TM=9.839E-01  e=3.721E-18  Zea mays
  3u4j-assembly1_B  TM=9.591E-01  e=5.797E-15  Sinorhizobium meliloti

Foldseek 3Di:
DPDDPPFPWDFAPDDVLLVQLLVLLVQCVVVPWDWPDWSDADDDVRRTGHQTETEPDDCPGPNNADDSPDNYYYDDDDDDLVRVQVSQQPHLWAFEEEAEDPDPVSQVVSQVSHQHPYYYYNDPPPDDQQDWGFTPGPRDDFTHHHPRVVVVVDDDDDDDDDDPDPPPPPPDPCDDDDPPPPDDDDDDDDDDDDDDDDDDD